Protein AF-0000000084363865 (afdb_homodimer)

Solvent-accessible surface area (backbone atoms only — not comparable to full-atom values): 13271 Å² total; per-residue (Å²): 116,78,73,40,75,46,53,23,79,76,42,65,73,40,85,51,52,71,45,97,51,98,50,68,36,38,24,45,40,76,74,52,61,52,89,47,58,89,90,62,18,38,22,29,34,41,40,34,42,28,41,64,57,64,46,76,47,75,31,85,33,42,32,40,36,38,32,66,40,63,55,44,79,40,36,36,44,27,33,86,85,68,53,71,40,78,59,46,55,44,17,33,38,41,44,50,56,73,25,46,39,35,42,36,31,41,54,59,91,86,17,30,35,34,29,42,38,41,29,51,37,65,75,87,66,123,115,78,76,41,75,46,50,22,81,76,43,65,73,39,86,51,52,71,45,97,50,98,50,67,36,37,25,45,41,76,76,51,61,52,88,47,58,89,91,62,15,38,22,30,34,41,41,33,42,28,40,65,57,62,45,76,45,73,31,87,33,41,34,40,35,37,31,68,40,64,54,44,79,40,36,36,44,28,34,86,84,68,52,72,40,77,58,48,57,44,18,34,38,41,42,50,57,73,25,48,40,36,41,36,33,40,55,60,93,88,16,30,34,34,30,42,38,41,29,50,38,65,75,86,65,122

InterPro domains:
  IPR010424 Acetate kinase EutQ [PF06249] (23-106)
  IPR010424 Acetate kinase EutQ [PTHR36169] (22-124)
  IPR011051 RmlC-like cupin domain superfamily [SSF51182] (18-108)
  IPR014710 RmlC-like jelly roll fold [G3DSA:2.60.120.10] (10-125)

Organism: Wickerhamomyces anomalus (strain ATCC 58044 / CBS 1984 / NCYC 433 / NRRL Y-366-8) (NCBI:txid683960)

Radius of gyration: 17.4 Å; Cα contacts (8 Å, |Δi|>4): 727; chains: 2; bounding box: 41×51×41 Å

Sequence (252 aa):
MPLKHTPATEGFLVKQAPIPSPGNNTFVGDFFTSDAPEGQQMTCGFYQQSVGEPLEYEYEYDEMKVVLAVKADHFYVSDEAGQKIDAKEGDIFYFKKGVTIKFEVVGPEGSYAKNFFTAQRKPDSAMPLKHTPATEGFLVKQAPIPSPGNNTFVGDFFTSDAPEGQQMTCGFYQQSVGEPLEYEYEYDEMKVVLAVKADHFYVSDEAGQKIDAKEGDIFYFKKGVTIKFEVVGPEGSYAKNFFTAQRKPDSA

Secondary structure (DSSP, 8-state):
---EEE-GGGTTTSPPPBP--TTS-EEEEEEEE--PPTTS--EEEEEEEESSSPEEEE-SS-EEEEEEEEESSEEEEEETTS-EEE--TT-EEEE-TT-EEEEEEESSTT-EEEEEEEESS-TT--/---EEE-GGGTTTSPPPBP--TTS-EEEEEEEE--PPTTS--EEEEEEEESSSPEEEE-SS-EEEEEEEEESSEEEEEETTS-EEE--TT-EEEE-TT-EEEEEEESSTT-EEEEEEEESS-TT--

Foldseek 3Di:
DDDDDDDCVRAVVDFADFDDDPWSFKHWDWDDWDPDPAQQIKIKGKIKGFATDKDKDAAQWKKKKFWADWQAPFKWKDWPVGDIDRDDHGDMDIDHHGTMIIIHGHHDHPTMTMMMMMTRHDPPPD/DDDDDDDCVRAVVDFADFDDDPWSFKHWDWDDWDPDPAQQIKIKGKIKGFATDKDKDAAQWKKKKFWADWQAPFKWKDWPVGDIDRDDHGDMDIDHHGTMIIIHGHHDHPTMTMMMMMTRHDPPPD

pLDDT: mean 96.2, std 5.08, range [62.47, 98.94]

Nearest PDB structures (foldseek):
  5cu1-assembly1_A  TM=7.579E-01  e=5.649E-05  Ruegeria pomeroyi DSS-3
  1zz9-assembly1_A-2  TM=7.607E-01  e=3.970E-04  Streptomyces wedmorensis
  6orm-assembly1_A  TM=6.408E-01  e=2.344E-04  Thevetia peruviana
  8x0v-assembly1_B  TM=6.739E-01  e=1.025E-03  Stachybotrys sp.
  5v00-assembly1_A  TM=7.547E-01  e=4.484E-03  Pseudomonas [fluorescens] SBW25

Structure (mmCIF, N/CA/C/O backbone):
data_AF-0000000084363865-model_v1
#
loop_
_entity.id
_entity.type
_entity.pdbx_description
1 polymer '(S)-ureidoglycine aminohydrolase cupin domain-containing protein'
#
loop_
_atom_site.group_PDB
_atom_site.id
_atom_site.type_symbol
_atom_site.label_atom_id
_atom_site.label_alt_id
_atom_site.label_comp_id
_atom_site.label_asym_id
_atom_site.label_entity_id
_atom_site.label_seq_id
_atom_site.pdbx_PDB_ins_code
_atom_site.Cartn_x
_atom_site.Cartn_y
_atom_site.Cartn_z
_atom_site.occupancy
_atom_site.B_iso_or_equiv
_atom_site.auth_seq_id
_atom_site.auth_comp_id
_atom_site.auth_asym_id
_atom_site.auth_atom_id
_atom_site.pdbx_PDB_model_num
ATOM 1 N N . MET A 1 1 ? -8.383 8.328 19 1 63.16 1 MET A N 1
ATOM 2 C CA . MET A 1 1 ? -7.801 6.984 18.969 1 63.16 1 MET A CA 1
ATOM 3 C C . MET A 1 1 ? -6.492 6.977 18.188 1 63.16 1 MET A C 1
ATOM 5 O O . MET A 1 1 ? -6.332 7.742 17.234 1 63.16 1 MET A O 1
ATOM 9 N N . PRO A 1 2 ? -5.516 6.293 18.734 1 81.88 2 PRO A N 1
ATOM 10 C CA . PRO A 1 2 ? -4.137 6.559 18.312 1 81.88 2 PRO A CA 1
ATOM 11 C C . PRO A 1 2 ? -3.846 6.066 16.891 1 81.88 2 PRO A C 1
ATOM 13 O O . PRO A 1 2 ? -4.531 5.172 16.391 1 81.88 2 PRO A O 1
ATOM 16 N N . LEU A 1 3 ? -3.127 6.875 16.156 1 90.19 3 LEU A N 1
ATOM 17 C CA . LEU A 1 3 ? -2.361 6.52 14.961 1 90.19 3 LEU A CA 1
ATOM 18 C C . LEU A 1 3 ? -1.639 5.191 15.164 1 90.19 3 LEU A C 1
ATOM 20 O O . LEU A 1 3 ? -0.917 5.012 16.141 1 90.19 3 LEU A O 1
ATOM 24 N N . LYS A 1 4 ? -2.059 4.129 14.352 1 97.31 4 LYS A N 1
ATOM 25 C CA . LYS A 1 4 ? -1.333 2.863 14.383 1 97.31 4 LYS A CA 1
ATOM 26 C C . LYS A 1 4 ? -0.216 2.84 13.352 1 97.31 4 LYS A C 1
ATOM 28 O O . LYS A 1 4 ? -0.416 3.254 12.203 1 97.31 4 LYS A O 1
ATOM 33 N N . HIS A 1 5 ? 0.939 2.369 13.797 1 98.44 5 HIS A N 1
ATOM 34 C CA . HIS A 1 5 ? 2.148 2.461 12.992 1 98.44 5 HIS A CA 1
ATOM 35 C C . HIS A 1 5 ? 3.041 1.241 13.188 1 98.44 5 HIS A C 1
ATOM 37 O O . HIS A 1 5 ? 3.193 0.755 14.312 1 98.44 5 HIS A O 1
ATOM 43 N N . THR A 1 6 ? 3.547 0.632 12.117 1 98.62 6 THR A N 1
ATOM 44 C CA . THR A 1 6 ? 4.645 -0.329 12.125 1 98.62 6 THR A CA 1
ATOM 45 C C . THR A 1 6 ? 5.84 0.213 11.344 1 98.62 6 THR A C 1
ATOM 47 O O . THR A 1 6 ? 5.746 0.45 10.133 1 98.62 6 THR A O 1
ATOM 50 N N . PRO A 1 7 ? 6.93 0.377 12.031 1 98.69 7 PRO A N 1
ATOM 51 C CA . PRO A 1 7 ? 8.102 0.863 11.297 1 98.69 7 PRO A CA 1
ATOM 52 C C . PRO A 1 7 ? 8.633 -0.152 10.289 1 98.69 7 PRO A C 1
ATOM 54 O O . PRO A 1 7 ? 8.438 -1.358 10.461 1 98.69 7 PRO A O 1
ATOM 57 N N . ALA A 1 8 ? 9.328 0.36 9.273 1 98.75 8 ALA A N 1
ATOM 58 C CA . ALA A 1 8 ? 9.914 -0.492 8.234 1 98.75 8 ALA A CA 1
ATOM 59 C C . ALA A 1 8 ? 10.789 -1.578 8.852 1 98.75 8 ALA A C 1
ATOM 61 O O . ALA A 1 8 ? 10.828 -2.709 8.359 1 98.75 8 ALA A O 1
ATOM 62 N N . THR A 1 9 ? 11.43 -1.313 9.906 1 98.56 9 THR A N 1
ATOM 63 C CA . THR A 1 9 ? 12.383 -2.227 10.523 1 98.56 9 THR A CA 1
ATOM 64 C C . THR A 1 9 ? 11.664 -3.42 11.156 1 98.56 9 THR A C 1
ATOM 66 O O . THR A 1 9 ? 12.289 -4.449 11.43 1 98.56 9 THR A O 1
ATOM 69 N N . GLU A 1 10 ? 10.375 -3.277 11.391 1 98.44 10 GLU A N 1
ATOM 70 C CA . GLU A 1 10 ? 9.602 -4.348 12.016 1 98.44 10 GLU A CA 1
ATOM 71 C C . GLU A 1 10 ? 8.656 -5 11.016 1 98.44 10 GLU A C 1
ATOM 73 O O . GLU A 1 10 ? 8 -5.996 11.328 1 98.44 10 GLU A O 1
ATOM 78 N N . GLY A 1 11 ? 8.508 -4.398 9.883 1 98.38 11 GLY A N 1
ATOM 79 C CA . GLY A 1 11 ? 7.609 -4.902 8.859 1 98.38 11 GLY A CA 1
ATOM 80 C C . GLY A 1 11 ? 8.312 -5.191 7.539 1 98.38 11 GLY A C 1
ATOM 81 O O . GLY A 1 11 ? 8.797 -6.301 7.32 1 98.38 11 GLY A O 1
ATOM 82 N N . PHE A 1 12 ? 8.562 -4.125 6.789 1 98.5 12 PHE A N 1
ATOM 83 C CA . PHE A 1 12 ? 9.062 -4.207 5.422 1 98.5 12 PHE A CA 1
ATOM 84 C C . PHE A 1 12 ? 10.406 -4.922 5.383 1 98.5 12 PHE A C 1
ATOM 86 O O . PHE A 1 12 ? 10.648 -5.754 4.504 1 98.5 12 PHE A O 1
ATOM 93 N N . LEU A 1 13 ? 11.242 -4.629 6.305 1 97.88 13 LEU A N 1
ATOM 94 C CA . LEU A 1 13 ? 12.609 -5.125 6.238 1 97.88 13 LEU A CA 1
ATOM 95 C C . LEU A 1 13 ? 12.734 -6.48 6.926 1 97.88 13 LEU A C 1
ATOM 97 O O . LEU A 1 13 ? 13.828 -7.047 7.004 1 97.88 13 LEU A O 1
ATOM 101 N N . VAL A 1 14 ? 11.656 -6.98 7.391 1 96.62 14 VAL A N 1
ATOM 102 C CA . VAL A 1 14 ? 11.641 -8.289 8.039 1 96.62 14 VAL A CA 1
ATOM 103 C C . VAL A 1 14 ? 11 -9.32 7.102 1 96.62 14 VAL A C 1
ATOM 105 O O . VAL A 1 14 ? 9.969 -9.047 6.484 1 96.62 14 VAL A O 1
ATOM 108 N N . LYS A 1 15 ? 11.734 -10.492 6.949 1 94.69 15 LYS A N 1
ATOM 109 C CA . LYS A 1 15 ? 11.102 -11.586 6.227 1 94.69 15 LYS A CA 1
ATOM 110 C C . LYS A 1 15 ? 9.938 -12.164 7.023 1 94.69 15 LYS A C 1
ATOM 112 O O . LYS A 1 15 ? 10.102 -12.555 8.18 1 94.69 15 LYS A O 1
ATOM 117 N N . GLN A 1 16 ? 8.836 -12.242 6.391 1 97.19 16 GLN A N 1
ATOM 118 C CA . GLN A 1 16 ? 7.641 -12.719 7.082 1 97.19 16 GLN A CA 1
ATOM 119 C C . GLN A 1 16 ? 7.598 -14.242 7.125 1 97.19 16 GLN A C 1
ATOM 121 O O . GLN A 1 16 ? 8.453 -14.906 6.539 1 97.19 16 GLN A O 1
ATOM 126 N N . ALA A 1 17 ? 6.609 -14.75 7.855 1 95.12 17 ALA A N 1
ATOM 127 C CA . ALA A 1 17 ? 6.441 -16.203 7.988 1 95.12 17 ALA A CA 1
ATOM 128 C C . ALA A 1 17 ? 6.043 -16.828 6.656 1 95.12 17 ALA A C 1
ATOM 130 O O . ALA A 1 17 ? 5.301 -16.219 5.875 1 95.12 17 ALA A O 1
ATOM 131 N N . PRO A 1 18 ? 6.527 -18.031 6.391 1 95.56 18 PRO A N 1
ATOM 132 C CA . PRO A 1 18 ? 6.102 -18.719 5.164 1 95.56 18 PRO A CA 1
ATOM 133 C C . PRO A 1 18 ? 4.621 -19.094 5.184 1 95.56 18 PRO A C 1
ATOM 135 O O . PRO A 1 18 ? 4.066 -19.375 6.246 1 95.56 18 PRO A O 1
ATOM 138 N N . ILE A 1 19 ? 4.004 -19.047 4.121 1 91.25 19 ILE A N 1
ATOM 139 C CA . ILE A 1 19 ? 2.67 -19.625 4.02 1 91.25 19 ILE A CA 1
ATOM 140 C C . ILE A 1 19 ? 2.752 -21 3.365 1 91.25 19 ILE A C 1
ATOM 142 O O . ILE A 1 19 ? 3.59 -21.234 2.488 1 91.25 19 ILE A O 1
ATOM 146 N N . PRO A 1 20 ? 1.968 -21.891 3.863 1 88.56 20 PRO A N 1
ATOM 147 C CA . PRO A 1 20 ? 1.962 -23.203 3.211 1 88.56 20 PRO A CA 1
ATOM 148 C C . PRO A 1 20 ? 1.638 -23.125 1.722 1 88.56 20 PRO A C 1
ATOM 150 O O . PRO A 1 20 ? 0.554 -22.656 1.346 1 88.56 20 PRO A O 1
ATOM 153 N N . SER A 1 21 ? 2.582 -23.375 0.908 1 91.38 21 SER A N 1
ATOM 154 C CA . SER A 1 21 ? 2.443 -23.344 -0.545 1 91.38 21 SER A CA 1
ATOM 155 C C . SER A 1 21 ? 3.389 -24.344 -1.206 1 91.38 21 SER A 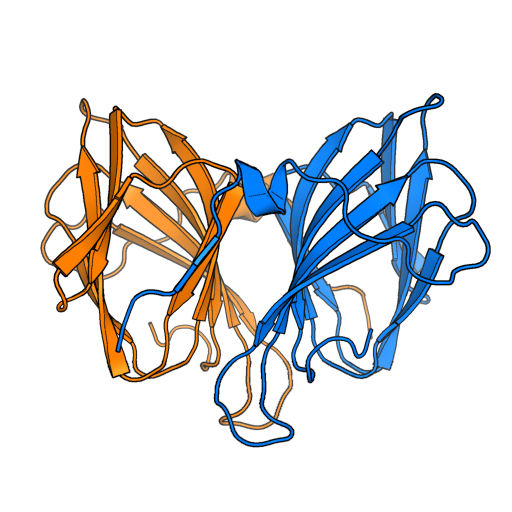C 1
ATOM 157 O O . SER A 1 21 ? 4.379 -24.766 -0.603 1 91.38 21 SER A O 1
ATOM 159 N N . PRO A 1 22 ? 3.074 -24.828 -2.352 1 91.25 22 PRO A N 1
ATOM 160 C CA . PRO A 1 22 ? 3.85 -25.906 -2.992 1 91.25 22 PRO A CA 1
ATOM 161 C C . PRO A 1 22 ? 5.336 -25.562 -3.088 1 91.25 22 PRO A C 1
ATOM 163 O O . PRO A 1 22 ? 6.184 -26.453 -2.918 1 91.25 22 PRO A O 1
ATOM 166 N N . GLY A 1 23 ? 5.816 -24.438 -3.287 1 94.5 23 GLY A N 1
ATOM 167 C CA . GLY A 1 23 ? 7.207 -24.062 -3.504 1 94.5 23 GLY A CA 1
ATOM 168 C C . GLY A 1 23 ? 7.934 -23.703 -2.225 1 94.5 23 GLY A C 1
ATOM 169 O O . GLY A 1 23 ? 9.164 -23.625 -2.205 1 94.5 23 GLY A O 1
ATOM 170 N N . ASN A 1 24 ? 7.219 -23.5 -1.185 1 96.31 24 ASN A N 1
ATOM 171 C CA . ASN A 1 24 ? 7.766 -23.031 0.086 1 96.31 24 ASN A CA 1
ATOM 172 C C . ASN A 1 24 ? 8.625 -21.797 -0.098 1 96.31 24 ASN A C 1
ATOM 174 O O . ASN A 1 24 ? 9.68 -21.656 0.527 1 96.31 24 ASN A O 1
ATOM 178 N N . ASN A 1 25 ? 8.336 -21 -1.012 1 98.25 25 ASN A N 1
ATOM 179 C CA . ASN A 1 25 ? 9.125 -19.812 -1.345 1 98.25 25 ASN A CA 1
ATOM 180 C C . ASN A 1 25 ? 8.273 -18.547 -1.298 1 98.25 25 ASN A C 1
ATOM 182 O O . ASN A 1 25 ? 8.539 -17.578 -2.02 1 98.25 25 ASN A O 1
ATOM 186 N N . THR A 1 26 ? 7.191 -18.562 -0.628 1 97.94 26 THR A N 1
ATOM 187 C CA . THR A 1 26 ? 6.273 -17.438 -0.471 1 97.94 26 THR A CA 1
ATOM 188 C C . THR A 1 26 ? 6.07 -17.109 1.005 1 97.94 26 THR A C 1
ATOM 190 O O . THR A 1 26 ? 5.996 -18 1.843 1 97.94 26 THR A O 1
ATOM 193 N N . PHE A 1 27 ? 5.988 -15.812 1.336 1 98.12 27 PHE A N 1
ATOM 194 C CA . PHE A 1 27 ? 5.891 -15.336 2.711 1 98.12 27 PHE A CA 1
ATOM 195 C C . PHE A 1 27 ? 4.848 -14.234 2.83 1 98.12 27 PHE A C 1
ATOM 197 O O . PHE A 1 27 ? 4.742 -13.375 1.951 1 98.12 27 PHE A O 1
ATOM 204 N N . VAL A 1 28 ? 4.074 -14.312 3.826 1 97.81 28 VAL A N 1
ATOM 205 C CA . VAL A 1 28 ? 3.027 -13.32 4.055 1 97.81 28 VAL A CA 1
ATOM 206 C C . VAL A 1 28 ? 2.986 -12.945 5.535 1 97.81 28 VAL A C 1
ATOM 208 O O . VAL A 1 28 ? 3.234 -13.789 6.402 1 97.81 28 VAL A O 1
ATOM 211 N N . GLY A 1 29 ? 2.715 -11.719 5.883 1 97.5 29 GLY A N 1
ATOM 212 C CA . GLY A 1 29 ? 2.482 -11.242 7.234 1 97.5 29 GLY A CA 1
ATOM 213 C C . GLY A 1 29 ? 1.405 -10.172 7.312 1 97.5 29 GLY A C 1
ATOM 214 O O . GLY A 1 29 ? 1.475 -9.164 6.613 1 97.5 29 GLY A O 1
ATOM 215 N N . ASP A 1 30 ? 0.388 -10.414 8.156 1 98.31 30 ASP A N 1
ATOM 216 C CA . ASP A 1 30 ? -0.639 -9.43 8.469 1 98.31 30 ASP A CA 1
ATOM 217 C C . ASP A 1 30 ? -0.185 -8.5 9.594 1 98.31 30 ASP A C 1
ATOM 219 O O . ASP A 1 30 ? 0.386 -8.961 10.586 1 98.31 30 ASP A O 1
ATOM 223 N N . PHE A 1 31 ? -0.503 -7.242 9.445 1 98.5 31 PHE A N 1
ATOM 224 C CA . PHE A 1 31 ? -0.01 -6.316 10.461 1 98.5 31 PHE A CA 1
ATOM 225 C C . PHE A 1 31 ? -1.164 -5.566 11.117 1 98.5 31 PHE A C 1
ATOM 227 O O . PHE A 1 31 ? -1.219 -5.457 12.344 1 98.5 31 PHE A O 1
ATOM 234 N N . PHE A 1 32 ? -2.078 -4.957 10.359 1 98.44 32 PHE A N 1
ATOM 235 C CA . PHE A 1 32 ? -3.248 -4.289 10.922 1 98.44 32 PHE A CA 1
ATOM 236 C C . PHE A 1 32 ? -4.531 -4.867 10.336 1 98.44 32 PHE A C 1
ATOM 238 O O . PHE A 1 32 ? -4.566 -5.258 9.164 1 98.44 32 PHE A O 1
ATOM 245 N N . THR A 1 33 ? -5.547 -4.953 11.086 1 98.19 33 THR A N 1
ATOM 246 C CA . THR A 1 33 ? -6.922 -5.242 10.695 1 98.19 33 THR A CA 1
ATOM 247 C C . THR A 1 33 ? -7.875 -4.188 11.25 1 98.19 33 THR A C 1
ATOM 249 O O . THR A 1 33 ? -7.789 -3.824 12.43 1 98.19 33 THR A O 1
ATOM 252 N N . SER A 1 34 ? -8.695 -3.656 10.406 1 97.25 34 SER A N 1
ATOM 253 C CA . SER A 1 34 ? -9.594 -2.58 10.82 1 97.25 34 SER A CA 1
ATOM 254 C C . SER A 1 34 ? -10.617 -3.074 11.836 1 97.25 34 SER A C 1
ATOM 256 O O . SER A 1 34 ? -10.883 -4.273 11.922 1 97.25 34 SER A O 1
ATOM 258 N N . ASP A 1 35 ? -11.195 -2.152 12.578 1 92.94 35 ASP A N 1
ATOM 259 C CA . ASP A 1 35 ? -12.195 -2.463 13.594 1 92.94 35 ASP A CA 1
ATOM 260 C C . ASP A 1 35 ? -13.594 -2.537 12.992 1 92.94 35 ASP A C 1
ATOM 262 O O . ASP A 1 35 ? -14.594 -2.539 13.711 1 92.94 35 ASP A O 1
ATOM 266 N N . ALA A 1 36 ? -13.695 -2.621 11.719 1 91.5 36 ALA A N 1
ATOM 267 C CA . ALA A 1 36 ? -14.992 -2.719 11.055 1 91.5 36 ALA A CA 1
ATOM 268 C C . ALA A 1 36 ? -15.719 -4 11.445 1 91.5 36 ALA A C 1
ATOM 270 O O . ALA A 1 36 ? -15.102 -4.934 11.977 1 91.5 36 ALA A O 1
ATOM 271 N N . PRO A 1 37 ? -17.016 -3.967 11.336 1 90.81 37 PRO A N 1
ATOM 272 C CA . PRO A 1 37 ? -17.75 -5.195 11.633 1 90.81 37 PRO A CA 1
ATOM 273 C C . PRO A 1 37 ? -17.25 -6.395 10.828 1 90.81 37 PRO A C 1
ATOM 275 O O . PRO A 1 37 ? -16.672 -6.219 9.758 1 90.81 37 PRO A O 1
ATOM 278 N N . GLU A 1 38 ? -17.562 -7.504 11.414 1 88.25 38 GLU A N 1
ATOM 279 C CA . GLU A 1 38 ? -17.156 -8.742 10.75 1 88.25 38 GLU A CA 1
ATOM 280 C C . GLU A 1 38 ? -17.656 -8.781 9.312 1 88.25 38 GLU A C 1
ATOM 282 O O . GLU A 1 38 ? -18.812 -8.422 9.031 1 88.25 38 GLU A O 1
ATOM 287 N N . GLY A 1 39 ? -16.859 -9.109 8.477 1 87.62 39 GLY A N 1
ATOM 288 C CA . GLY A 1 39 ? -17.219 -9.188 7.066 1 87.62 39 GLY A CA 1
ATOM 289 C C . GLY A 1 39 ? -16.875 -7.926 6.297 1 87.62 39 GLY A C 1
ATOM 290 O O . GLY A 1 39 ? -16.938 -7.906 5.066 1 87.62 39 GLY A O 1
ATOM 291 N N . GLN A 1 40 ? -16.516 -6.914 7.023 1 90.25 40 GLN A N 1
ATOM 292 C CA . GLN A 1 40 ? -16.203 -5.645 6.375 1 90.25 40 GLN A CA 1
ATOM 293 C C . GLN A 1 40 ? -14.797 -5.18 6.707 1 90.25 40 GLN A C 1
ATOM 295 O O . GLN A 1 40 ? -14.414 -4.047 6.398 1 90.25 40 GLN A O 1
ATOM 300 N N . GLN A 1 41 ? -14.125 -6.066 7.352 1 95.88 41 GLN A N 1
ATOM 301 C CA . GLN A 1 41 ? -12.797 -5.684 7.809 1 95.88 41 GLN A CA 1
ATOM 302 C C . GLN A 1 41 ? -11.812 -5.617 6.648 1 95.88 41 GLN A C 1
ATOM 304 O O . GLN A 1 41 ? -11.945 -6.348 5.664 1 95.88 41 GLN A O 1
ATOM 309 N N . MET A 1 42 ? -10.883 -4.746 6.766 1 97.38 42 MET A N 1
ATOM 310 C CA . MET A 1 42 ? -9.703 -4.734 5.91 1 97.38 42 MET A CA 1
ATOM 311 C C . MET A 1 42 ? -8.453 -5.125 6.699 1 97.38 42 MET A C 1
ATOM 313 O O . MET A 1 42 ? -8.297 -4.719 7.852 1 97.38 42 MET A O 1
ATOM 317 N N . THR A 1 43 ? -7.637 -5.898 6.113 1 98.44 43 THR A N 1
ATOM 318 C CA . THR A 1 43 ? -6.359 -6.301 6.688 1 98.44 43 THR A CA 1
ATOM 319 C C . THR A 1 43 ? -5.211 -5.961 5.746 1 98.44 43 THR A C 1
ATOM 321 O O . THR A 1 43 ? -5.305 -6.18 4.535 1 98.44 43 THR A O 1
ATOM 324 N N . CYS A 1 44 ? -4.148 -5.355 6.309 1 98.81 44 CYS A N 1
ATOM 325 C CA . CYS A 1 44 ? -2.996 -5.066 5.461 1 98.81 44 CYS A CA 1
ATOM 326 C C . CYS A 1 44 ? -1.76 -5.812 5.949 1 98.81 44 CYS A C 1
ATOM 328 O O . CYS A 1 44 ? -1.729 -6.301 7.078 1 98.81 44 CYS A O 1
ATOM 330 N N . GLY A 1 45 ? -0.812 -5.906 5.02 1 98.69 45 GLY A N 1
ATOM 331 C CA . GLY A 1 45 ? 0.455 -6.543 5.34 1 98.69 45 GLY A CA 1
ATOM 332 C C . GLY A 1 45 ? 1.389 -6.652 4.152 1 98.69 45 GLY A C 1
ATOM 333 O O . GLY A 1 45 ? 1.311 -5.848 3.219 1 98.69 45 GLY A O 1
ATOM 334 N N . PHE A 1 46 ? 2.322 -7.535 4.312 1 98.88 46 PHE A N 1
ATOM 335 C CA . PHE A 1 46 ? 3.34 -7.715 3.283 1 98.88 46 PHE A CA 1
ATOM 336 C C . PHE A 1 46 ? 3.27 -9.117 2.689 1 98.88 46 PHE A C 1
ATOM 338 O O . PHE A 1 46 ? 2.951 -10.078 3.391 1 98.88 46 PHE A O 1
ATOM 345 N N . TYR A 1 47 ? 3.506 -9.18 1.462 1 98.56 47 TYR A N 1
ATOM 346 C CA . TYR A 1 47 ? 3.66 -10.398 0.68 1 98.56 47 TYR A CA 1
ATOM 347 C C . TYR A 1 47 ? 5 -10.422 -0.048 1 98.56 47 TYR A C 1
ATOM 349 O O . TYR A 1 47 ? 5.359 -9.445 -0.717 1 98.56 47 TYR A O 1
ATOM 357 N N . GLN A 1 48 ? 5.691 -11.547 0.094 1 98.75 48 GLN A N 1
ATOM 358 C CA . GLN A 1 48 ? 6.957 -11.711 -0.613 1 98.75 48 GLN A CA 1
ATOM 359 C C . GLN A 1 48 ? 6.984 -13.023 -1.39 1 98.75 48 GLN A C 1
ATOM 361 O O . GLN A 1 48 ? 6.695 -14.086 -0.833 1 98.75 48 GLN A O 1
ATOM 366 N N . GLN A 1 49 ? 7.27 -12.93 -2.641 1 98.69 49 GLN A N 1
ATOM 367 C CA . GLN A 1 49 ? 7.512 -14.07 -3.516 1 98.69 49 GLN A CA 1
ATOM 368 C C . GLN A 1 49 ? 9 -14.234 -3.809 1 98.69 49 GLN A C 1
ATOM 370 O O . GLN A 1 49 ? 9.656 -13.297 -4.262 1 98.69 49 GLN A O 1
ATOM 375 N N . SER A 1 50 ? 9.57 -15.352 -3.574 1 98.62 50 SER A N 1
ATOM 376 C CA . SER A 1 50 ? 10.953 -15.648 -3.934 1 98.62 50 SER A CA 1
ATOM 377 C C . SER A 1 50 ? 11.023 -16.547 -5.16 1 98.62 50 SER A C 1
ATOM 379 O O . SER A 1 50 ? 10.016 -17.125 -5.57 1 98.62 50 SER A O 1
ATOM 381 N N . VAL A 1 51 ? 12.281 -16.578 -5.676 1 98.5 51 VAL A N 1
ATOM 382 C CA . VAL A 1 51 ? 12.492 -17.469 -6.816 1 98.5 51 VAL A CA 1
ATOM 383 C C . VAL A 1 51 ? 12.141 -18.906 -6.43 1 98.5 51 VAL A C 1
ATOM 385 O O . VAL A 1 51 ? 12.359 -19.312 -5.289 1 98.5 51 VAL A O 1
ATOM 388 N N . GLY A 1 52 ? 11.625 -19.641 -7.398 1 98 52 GLY A N 1
ATOM 389 C CA . GLY A 1 52 ? 11.117 -20.984 -7.172 1 98 52 GLY A CA 1
ATOM 390 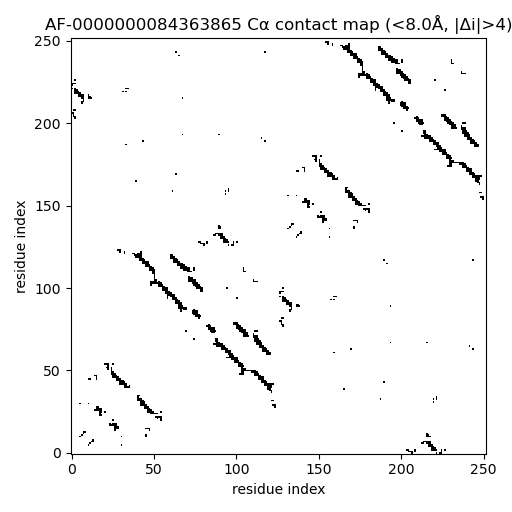C C . GLY A 1 52 ? 9.836 -21.281 -7.93 1 98 52 GLY A C 1
ATOM 391 O O . GLY A 1 52 ? 9.617 -20.734 -9.016 1 98 52 GLY A O 1
ATOM 392 N N . GLU A 1 53 ? 8.969 -22.203 -7.332 1 98.12 53 GLU A N 1
ATOM 393 C CA . GLU A 1 53 ? 7.699 -22.531 -7.969 1 98.12 53 GLU A CA 1
ATOM 394 C C . GLU A 1 53 ? 6.746 -21.328 -7.945 1 98.12 53 GLU A C 1
ATOM 396 O O . GLU A 1 53 ? 6.605 -20.672 -6.918 1 98.12 53 GLU A O 1
ATOM 401 N N . PRO A 1 54 ? 6.148 -21.031 -9.086 1 98.19 54 PRO A N 1
ATOM 402 C CA . PRO A 1 54 ? 5.129 -19.984 -9.047 1 98.19 54 PRO A CA 1
ATOM 403 C C . PRO A 1 54 ? 4.008 -20.297 -8.055 1 98.19 54 PRO A C 1
ATOM 405 O O . PRO A 1 54 ? 3.713 -21.453 -7.793 1 98.19 54 PRO A O 1
ATOM 408 N N . LEU A 1 55 ? 3.412 -19.266 -7.547 1 98.06 55 LEU A N 1
ATOM 409 C CA . LEU A 1 55 ? 2.234 -19.406 -6.699 1 98.06 55 LEU A CA 1
ATOM 410 C C . LEU A 1 55 ? 0.963 -19.078 -7.473 1 98.06 55 LEU A C 1
ATOM 412 O O . LEU A 1 55 ? 0.865 -18.016 -8.086 1 98.06 55 LEU A O 1
ATOM 416 N N . GLU A 1 56 ? 0.098 -19.922 -7.496 1 96.19 56 GLU A N 1
ATOM 417 C CA . GLU A 1 56 ? -1.256 -19.656 -7.973 1 96.19 56 GLU A CA 1
ATOM 418 C C . GLU A 1 56 ? -2.229 -19.5 -6.805 1 96.19 56 GLU A C 1
ATOM 420 O O . GLU A 1 56 ? -2.316 -20.375 -5.945 1 96.19 56 GLU A O 1
ATOM 425 N N . TYR A 1 57 ? -2.963 -18.438 -6.832 1 95.94 57 TYR A N 1
ATOM 426 C CA . TYR A 1 57 ? -3.797 -18.094 -5.684 1 95.94 57 TYR A CA 1
ATOM 427 C C . TYR A 1 57 ? -5.168 -17.609 -6.129 1 95.94 57 TYR A C 1
ATOM 429 O O . TYR A 1 57 ? -5.273 -16.703 -6.953 1 95.94 57 TYR A O 1
ATOM 437 N N . GLU A 1 58 ? -6.188 -18.172 -5.574 1 95.12 58 GLU A N 1
ATOM 438 C CA . GLU A 1 58 ? -7.555 -17.719 -5.812 1 95.12 58 GLU A CA 1
ATOM 439 C C . GLU A 1 58 ? -7.996 -16.719 -4.746 1 95.12 58 GLU A C 1
ATOM 441 O O . GLU A 1 58 ? -8 -17.047 -3.555 1 95.12 58 GLU A O 1
ATOM 446 N N . TYR A 1 59 ? -8.445 -15.625 -5.188 1 96.5 59 TYR A N 1
ATOM 447 C CA . TYR A 1 59 ? -8.867 -14.578 -4.266 1 96.5 59 TYR A CA 1
ATOM 448 C C . TYR A 1 59 ? -10.344 -14.719 -3.93 1 96.5 59 TYR A C 1
ATOM 450 O O . TYR A 1 59 ? -11.203 -14.641 -4.816 1 96.5 59 TYR A O 1
ATOM 458 N N . GLU A 1 60 ? -10.664 -14.773 -2.67 1 95.5 60 GLU A N 1
ATOM 459 C CA . GLU A 1 60 ? -12.047 -14.812 -2.209 1 95.5 60 GLU A CA 1
ATOM 460 C C . GLU A 1 60 ? -12.477 -13.469 -1.635 1 95.5 60 GLU A C 1
ATOM 462 O O . GLU A 1 60 ? -13.516 -13.367 -0.978 1 95.5 60 GLU A O 1
ATOM 467 N N . TYR A 1 61 ? -11.75 -12.531 -1.741 1 96.44 61 TYR A N 1
ATOM 468 C CA . TYR A 1 61 ? -11.938 -11.156 -1.307 1 96.44 61 TYR A CA 1
ATOM 469 C C . TYR A 1 61 ? -11.273 -10.18 -2.273 1 96.44 61 TYR A C 1
ATOM 471 O O . TYR A 1 61 ? -10.438 -10.586 -3.09 1 96.44 61 TYR A O 1
ATOM 479 N N . ASP A 1 62 ? -11.672 -8.906 -2.189 1 96.81 62 ASP A N 1
ATOM 480 C CA . ASP A 1 62 ? -10.969 -7.859 -2.93 1 96.81 62 ASP A CA 1
ATOM 481 C C . ASP A 1 62 ? -9.625 -7.535 -2.281 1 96.81 62 ASP A C 1
ATOM 483 O O . ASP A 1 62 ? -9.523 -7.465 -1.054 1 96.81 62 ASP A O 1
ATOM 487 N N . GLU A 1 63 ? -8.586 -7.281 -3.117 1 98.31 63 GLU A N 1
ATOM 488 C CA . GLU A 1 63 ? -7.285 -6.883 -2.598 1 98.31 63 GLU A CA 1
ATOM 489 C C . GLU A 1 63 ? -6.629 -5.832 -3.488 1 98.31 63 GLU A C 1
ATOM 491 O O . GLU A 1 63 ? -6.68 -5.934 -4.715 1 98.31 63 GLU A O 1
ATOM 496 N N . MET A 1 64 ? -6.066 -4.828 -2.879 1 98.88 64 MET A N 1
ATOM 497 C CA . MET A 1 64 ? -5.25 -3.822 -3.555 1 98.88 64 MET A CA 1
ATOM 498 C C . MET A 1 64 ? -3.793 -3.918 -3.111 1 98.88 64 MET A C 1
ATOM 500 O O . MET A 1 64 ? -3.512 -4.172 -1.939 1 98.88 64 MET A O 1
ATOM 504 N N . LYS A 1 65 ? -2.955 -3.766 -4.078 1 98.88 65 LYS A N 1
ATOM 505 C CA . LYS A 1 65 ? -1.544 -4.074 -3.863 1 98.88 65 LYS A CA 1
ATOM 506 C C . LYS A 1 65 ? -0.645 -3.043 -4.539 1 98.88 65 LYS A C 1
ATOM 508 O O . LYS A 1 65 ? -0.949 -2.572 -5.637 1 98.88 65 LYS A O 1
ATOM 513 N N . VAL A 1 66 ? 0.456 -2.73 -3.877 1 98.94 66 VAL A N 1
ATOM 514 C CA . VAL A 1 66 ? 1.529 -1.974 -4.512 1 98.94 66 VAL A CA 1
ATOM 515 C C . VAL A 1 66 ? 2.842 -2.744 -4.402 1 98.94 66 VAL A C 1
ATOM 517 O O . VAL A 1 66 ? 3.129 -3.35 -3.365 1 98.94 66 VAL A O 1
ATOM 520 N N . VAL A 1 67 ? 3.604 -2.746 -5.527 1 98.94 67 VAL A N 1
ATOM 521 C CA . VAL A 1 67 ? 4.906 -3.406 -5.555 1 98.94 67 VAL A CA 1
ATOM 522 C C . VAL A 1 67 ? 5.957 -2.5 -4.914 1 98.94 67 VAL A C 1
ATOM 524 O O . VAL A 1 67 ? 6.199 -1.389 -5.391 1 98.94 67 VAL A O 1
ATOM 527 N N . LEU A 1 68 ? 6.586 -3.029 -3.865 1 98.94 68 LEU A N 1
ATOM 528 C CA . LEU A 1 68 ? 7.531 -2.213 -3.109 1 98.94 68 LEU A CA 1
ATOM 529 C C . LEU A 1 68 ? 8.961 -2.455 -3.584 1 98.94 68 LEU A C 1
ATOM 531 O O . LEU A 1 68 ? 9.766 -1.524 -3.637 1 98.94 68 LEU A O 1
ATOM 535 N N . ALA A 1 69 ? 9.266 -3.693 -3.82 1 98.81 69 ALA A N 1
ATOM 536 C CA . ALA A 1 69 ? 10.617 -4.066 -4.227 1 98.81 69 ALA A CA 1
ATOM 537 C C . ALA A 1 69 ? 10.586 -5.219 -5.227 1 98.81 69 ALA A C 1
ATOM 539 O O . ALA A 1 69 ? 9.82 -6.168 -5.07 1 98.81 69 ALA A O 1
ATOM 540 N N . VAL A 1 70 ? 11.398 -5.113 -6.262 1 98.88 70 VAL A N 1
ATOM 541 C CA . VAL A 1 70 ? 11.68 -6.191 -7.199 1 98.88 70 VAL A CA 1
ATOM 542 C C . VAL A 1 70 ? 13.188 -6.375 -7.34 1 98.88 70 VAL A C 1
ATOM 544 O O . VAL A 1 70 ? 13.844 -5.648 -8.094 1 98.88 70 VAL A O 1
ATOM 547 N N . LYS A 1 71 ? 13.703 -7.281 -6.539 1 98.75 71 LYS A N 1
ATOM 548 C CA . LYS A 1 71 ? 15.094 -7.703 -6.633 1 98.75 71 LYS A CA 1
ATOM 549 C C . LYS A 1 71 ? 15.219 -9.023 -7.391 1 98.75 71 LYS A C 1
ATOM 551 O O . LYS A 1 71 ? 15.562 -10.055 -6.805 1 98.75 71 LYS A O 1
ATOM 556 N N . ALA A 1 72 ? 14.992 -8.977 -8.633 1 98.88 72 ALA A N 1
ATOM 557 C CA . ALA A 1 72 ? 14.875 -10.117 -9.539 1 98.88 72 ALA A CA 1
ATOM 558 C C . ALA A 1 72 ? 14.977 -9.672 -11 1 98.88 72 ALA A C 1
ATOM 560 O O . ALA A 1 72 ? 14.945 -8.477 -11.289 1 98.88 72 ALA A O 1
ATOM 561 N N . ASP A 1 73 ? 15.18 -10.594 -11.898 1 98.88 73 ASP A N 1
ATOM 562 C CA . ASP A 1 73 ? 15.117 -10.266 -13.32 1 98.88 73 ASP A CA 1
ATOM 563 C C . ASP A 1 73 ? 13.688 -9.938 -13.742 1 98.88 73 ASP A C 1
ATOM 565 O O . ASP A 1 73 ? 13.461 -9.016 -14.523 1 98.88 73 ASP A O 1
ATOM 569 N N . HIS A 1 74 ? 12.781 -10.75 -13.227 1 98.94 74 HIS A N 1
ATOM 570 C CA . HIS A 1 74 ? 11.375 -10.531 -13.531 1 98.94 74 HIS A CA 1
ATOM 571 C C . HIS A 1 74 ? 10.492 -10.875 -12.336 1 98.94 74 HIS A C 1
ATOM 573 O O . HIS A 1 74 ? 10.781 -11.812 -11.586 1 98.94 74 HIS A O 1
ATOM 579 N N . PHE A 1 75 ? 9.438 -10.148 -12.203 1 98.94 75 PHE A N 1
ATOM 580 C CA . PHE A 1 75 ? 8.305 -10.477 -11.352 1 98.94 75 PHE A CA 1
ATOM 581 C C . PHE A 1 75 ? 7.012 -10.508 -12.164 1 98.94 75 PHE A C 1
ATOM 583 O O . PHE A 1 75 ? 6.449 -9.453 -12.477 1 98.94 75 PHE A O 1
ATOM 590 N N . TYR A 1 76 ? 6.57 -11.648 -12.414 1 98.88 76 TYR A N 1
ATOM 591 C CA . TYR A 1 76 ? 5.383 -11.797 -13.25 1 98.88 76 TYR A CA 1
ATOM 592 C C . TYR A 1 76 ? 4.133 -11.961 -12.391 1 98.88 76 TYR A C 1
ATOM 594 O O . TYR A 1 76 ? 4.117 -12.766 -11.453 1 98.88 76 TYR A O 1
ATOM 602 N N . VAL A 1 77 ? 3.145 -11.203 -12.734 1 98.81 77 VAL A N 1
ATOM 603 C CA . VAL A 1 77 ? 1.791 -11.328 -12.203 1 98.81 77 VAL A CA 1
ATOM 604 C C . VAL A 1 77 ? 0.811 -11.586 -13.344 1 98.81 77 VAL A C 1
ATOM 606 O O . VAL A 1 77 ? 0.687 -10.766 -14.258 1 98.81 77 VAL A O 1
ATOM 609 N N . SER A 1 78 ? 0.157 -12.703 -13.273 1 98.12 78 SER A N 1
ATOM 610 C CA . SER A 1 78 ? -0.693 -13.062 -14.406 1 98.12 78 SER A CA 1
ATOM 611 C C . SER A 1 78 ? -2.043 -13.594 -13.938 1 98.12 78 SER A C 1
ATOM 613 O O . SER A 1 78 ? -2.195 -13.977 -12.773 1 98.12 78 SER A O 1
ATOM 615 N N . ASP A 1 79 ? -3.01 -13.516 -14.828 1 96.81 79 ASP A N 1
ATOM 616 C CA . ASP A 1 79 ? -4.324 -14.062 -14.523 1 96.81 79 ASP A CA 1
ATOM 617 C C . ASP A 1 79 ? -4.695 -15.18 -15.5 1 96.81 79 ASP A C 1
ATOM 619 O O . ASP A 1 79 ? -3.908 -15.531 -16.375 1 96.81 79 ASP A O 1
ATOM 623 N N . GLU A 1 80 ? -5.875 -15.719 -15.312 1 93.31 80 GLU A N 1
ATOM 624 C CA . GLU A 1 80 ? -6.297 -16.875 -16.094 1 93.31 80 GLU A CA 1
ATOM 625 C C . GLU A 1 80 ? -6.781 -16.469 -17.469 1 93.31 80 GLU A C 1
ATOM 627 O O . GLU A 1 80 ? -6.996 -17.328 -18.344 1 93.31 80 GLU A O 1
ATOM 632 N N . ALA A 1 81 ? -6.941 -15.25 -17.625 1 91.38 81 ALA A N 1
ATOM 633 C CA . ALA A 1 81 ? -7.441 -14.781 -18.906 1 91.38 81 ALA A CA 1
ATOM 634 C C . ALA A 1 81 ? -6.293 -14.469 -19.875 1 91.38 81 ALA A C 1
ATOM 636 O O . ALA A 1 81 ? -6.516 -14.031 -21 1 91.38 81 ALA A O 1
ATOM 637 N N . GLY A 1 82 ? -5.082 -14.625 -19.422 1 92.12 82 GLY A N 1
ATOM 638 C CA . GLY A 1 82 ? -3.945 -14.5 -20.312 1 92.12 82 GLY A CA 1
ATOM 639 C C . GLY A 1 82 ? -3.16 -13.219 -20.109 1 92.12 82 GLY A C 1
ATOM 640 O O . GLY A 1 82 ? -2.145 -12.992 -20.781 1 92.12 82 GLY A O 1
ATOM 641 N N . GLN A 1 83 ? -3.617 -12.359 -19.281 1 95.56 83 GLN A N 1
ATOM 642 C CA . GLN A 1 83 ? -2.822 -11.172 -18.984 1 95.56 83 GLN A CA 1
ATOM 643 C C . GLN A 1 83 ? -1.594 -11.531 -18.141 1 95.56 83 GLN A C 1
ATOM 645 O O . GLN A 1 83 ? -1.69 -12.289 -17.188 1 95.56 83 GLN A O 1
ATOM 650 N N . LYS A 1 84 ? -0.44 -11.039 -18.578 1 97.62 84 LYS A N 1
ATOM 651 C CA . LYS A 1 84 ? 0.816 -11.219 -17.859 1 97.62 84 LYS A CA 1
ATOM 652 C C . LYS A 1 84 ? 1.578 -9.906 -17.75 1 97.62 84 LYS A C 1
ATOM 654 O O . LYS A 1 84 ? 2.012 -9.336 -18.75 1 97.62 84 LYS A O 1
ATOM 659 N N . ILE A 1 85 ? 1.751 -9.492 -16.547 1 98.56 85 ILE A N 1
ATOM 660 C CA . ILE A 1 85 ? 2.439 -8.242 -16.25 1 98.56 85 ILE A CA 1
ATOM 661 C C . ILE A 1 85 ? 3.838 -8.531 -15.719 1 98.56 85 ILE A C 1
ATOM 663 O O . ILE A 1 85 ? 4.008 -9.375 -14.836 1 98.56 85 ILE A O 1
ATOM 667 N N . ASP A 1 86 ? 4.805 -7.926 -16.297 1 98.88 86 ASP A N 1
ATOM 668 C CA . ASP A 1 86 ? 6.125 -7.863 -15.68 1 98.88 86 ASP A CA 1
ATOM 669 C C . ASP A 1 86 ? 6.234 -6.672 -14.727 1 98.88 86 ASP A C 1
ATOM 671 O O . ASP A 1 86 ? 6.66 -5.586 -15.133 1 98.88 86 ASP A O 1
ATOM 675 N N . ALA A 1 87 ? 5.836 -6.902 -13.5 1 98.88 87 ALA A N 1
ATOM 676 C CA . ALA A 1 87 ? 5.59 -5.844 -12.523 1 98.88 87 ALA A CA 1
ATOM 677 C C . ALA A 1 87 ? 6.895 -5.191 -12.078 1 98.88 87 ALA A C 1
ATOM 679 O O . ALA A 1 87 ? 7.922 -5.867 -11.953 1 98.88 87 ALA A O 1
ATOM 680 N N . LYS A 1 88 ? 6.82 -3.881 -11.852 1 98.88 88 LYS A N 1
ATOM 681 C CA . LYS A 1 88 ? 7.938 -3.078 -11.352 1 98.88 88 LYS A CA 1
ATOM 682 C C . LYS A 1 88 ? 7.562 -2.355 -10.062 1 98.88 88 LYS A C 1
ATOM 684 O O . LYS A 1 88 ? 6.383 -2.229 -9.734 1 98.88 88 LYS A O 1
ATOM 689 N N . GLU A 1 89 ? 8.609 -1.942 -9.344 1 98.81 89 GLU A N 1
ATOM 690 C CA . GLU A 1 89 ? 8.367 -1.131 -8.156 1 98.81 89 GLU A CA 1
ATOM 691 C C . GLU A 1 89 ? 7.438 0.039 -8.461 1 98.81 89 GLU A C 1
ATOM 693 O O . GLU A 1 89 ? 7.598 0.712 -9.484 1 98.81 89 GLU A O 1
ATOM 698 N N . GLY A 1 90 ? 6.461 0.219 -7.676 1 98.88 90 GLY A N 1
ATOM 699 C CA . GLY A 1 90 ? 5.512 1.305 -7.852 1 98.88 90 GLY A CA 1
ATOM 700 C C . GLY A 1 90 ? 4.273 0.892 -8.625 1 98.88 90 GLY A C 1
ATOM 701 O O . GLY A 1 90 ? 3.27 1.609 -8.633 1 98.88 90 GLY A O 1
ATOM 702 N N . ASP A 1 91 ? 4.293 -0.254 -9.305 1 98.94 91 ASP A N 1
ATOM 703 C CA . ASP A 1 91 ? 3.072 -0.763 -9.922 1 98.94 91 ASP A CA 1
ATOM 704 C C . ASP A 1 91 ? 1.994 -1.031 -8.875 1 98.94 91 ASP A C 1
ATOM 706 O O . ASP A 1 91 ? 2.295 -1.482 -7.77 1 98.94 91 ASP A O 1
ATOM 710 N N . ILE A 1 92 ? 0.733 -0.818 -9.234 1 98.94 92 ILE A N 1
ATOM 711 C CA . ILE A 1 92 ? -0.341 -1.169 -8.312 1 98.94 92 ILE A CA 1
ATOM 712 C C . ILE A 1 92 ? -1.322 -2.115 -9 1 98.94 92 ILE A C 1
ATOM 714 O O . ILE A 1 92 ? -1.433 -2.123 -10.227 1 98.94 92 ILE A O 1
ATOM 718 N N . PHE A 1 93 ? -1.929 -2.936 -8.211 1 98.88 93 PHE A N 1
ATOM 719 C CA . PHE A 1 93 ? -2.869 -3.943 -8.68 1 98.88 93 PHE A CA 1
ATOM 720 C C . PHE A 1 93 ? -4.168 -3.891 -7.887 1 98.88 93 PHE A C 1
ATOM 722 O O . PHE A 1 93 ? -4.168 -3.52 -6.711 1 98.88 93 PHE A O 1
ATOM 729 N N . TYR A 1 94 ? -5.211 -4.215 -8.531 1 98.62 94 TYR A N 1
ATOM 730 C CA . TYR A 1 94 ? -6.48 -4.59 -7.918 1 98.62 94 TYR A CA 1
ATOM 731 C C . TYR A 1 94 ? -6.898 -5.992 -8.344 1 98.62 94 TYR A C 1
ATOM 733 O O . TYR A 1 94 ? -7.082 -6.258 -9.531 1 98.62 94 TYR A O 1
ATOM 741 N N . PHE A 1 95 ? -6.914 -6.906 -7.387 1 98.06 95 PHE A N 1
ATOM 742 C CA . PHE A 1 95 ? -7.414 -8.266 -7.566 1 98.06 95 PHE A CA 1
ATOM 743 C C . PHE A 1 95 ? -8.844 -8.383 -7.047 1 98.06 95 PHE A C 1
ATOM 745 O O . PHE A 1 95 ? -9.07 -8.359 -5.836 1 98.06 95 PHE A O 1
ATOM 752 N N . LYS A 1 96 ? -9.727 -8.648 -7.941 1 96.12 96 LYS A N 1
ATOM 753 C CA . LYS A 1 96 ? -11.133 -8.758 -7.57 1 96.12 96 LYS A CA 1
ATOM 754 C C . LYS A 1 96 ? -11.438 -10.133 -6.969 1 96.12 96 LYS A C 1
ATOM 756 O O . LYS A 1 96 ? -10.859 -11.141 -7.379 1 96.12 96 LYS A O 1
ATOM 761 N N . LYS A 1 97 ? -12.391 -10.039 -6.02 1 95 97 LYS A N 1
ATOM 762 C CA . LYS A 1 97 ? -12.914 -11.305 -5.512 1 95 97 LYS A CA 1
ATOM 763 C C . LYS A 1 97 ? -13.312 -12.234 -6.652 1 95 97 LYS A C 1
ATOM 765 O O . LYS A 1 97 ? -14 -11.812 -7.59 1 95 97 LYS A O 1
ATOM 770 N N . GLY A 1 98 ? -12.773 -13.477 -6.609 1 94.5 98 GLY A N 1
ATOM 771 C CA . GLY A 1 98 ? -13.148 -14.477 -7.598 1 94.5 98 GLY A CA 1
ATOM 772 C C . GLY A 1 98 ? -12.086 -14.703 -8.656 1 94.5 98 GLY A C 1
ATOM 773 O O . GLY A 1 98 ? -12.188 -15.633 -9.453 1 94.5 98 GLY A O 1
ATOM 774 N N . VAL A 1 99 ? -11.055 -13.906 -8.656 1 95.75 99 VAL A N 1
ATOM 775 C CA . VAL A 1 99 ? -10.023 -14.047 -9.68 1 95.75 99 VAL A CA 1
ATOM 776 C C . VAL A 1 99 ? -8.891 -14.93 -9.164 1 95.75 99 VAL A C 1
ATOM 778 O O . VAL A 1 99 ? -8.641 -14.977 -7.953 1 95.75 99 VAL A O 1
ATOM 781 N N . THR A 1 100 ? -8.266 -15.625 -10.07 1 96.81 100 THR A N 1
ATOM 782 C CA . THR A 1 100 ? -7.055 -16.375 -9.773 1 96.81 100 THR A CA 1
ATOM 783 C C . THR A 1 100 ? -5.828 -15.68 -10.344 1 96.81 100 THR A C 1
ATOM 785 O O . THR A 1 100 ? -5.805 -15.32 -11.523 1 96.81 100 THR A O 1
ATOM 788 N N . ILE A 1 101 ? -4.848 -15.477 -9.531 1 97.81 101 ILE A N 1
ATOM 789 C CA . ILE A 1 101 ? -3.627 -14.781 -9.93 1 97.81 101 ILE A CA 1
ATOM 790 C C . ILE A 1 101 ? -2.422 -15.703 -9.727 1 97.81 101 ILE A C 1
ATOM 792 O O . ILE A 1 101 ? -2.352 -16.438 -8.742 1 97.81 101 ILE A O 1
ATOM 796 N N . LYS A 1 102 ? -1.552 -15.656 -10.656 1 97.69 102 LYS A N 1
ATOM 797 C CA . LYS A 1 102 ? -0.276 -16.359 -10.555 1 97.69 102 LYS A CA 1
ATOM 798 C C . LYS A 1 102 ? 0.876 -15.383 -10.344 1 97.69 102 LYS A C 1
ATOM 800 O O . LYS A 1 102 ? 0.975 -14.375 -11.047 1 97.69 102 LYS A O 1
ATOM 805 N N . PHE A 1 103 ? 1.715 -15.68 -9.391 1 98.75 103 PHE A N 1
ATOM 806 C CA . PHE A 1 103 ? 2.904 -14.898 -9.078 1 98.75 103 PHE A CA 1
ATOM 807 C C . PHE A 1 103 ? 4.168 -15.703 -9.344 1 98.75 103 PHE A C 1
ATOM 809 O O . PHE A 1 103 ? 4.277 -16.859 -8.922 1 98.75 103 PHE A O 1
ATOM 816 N N . GLU A 1 104 ? 5.094 -15.062 -10.016 1 98.75 104 GLU A N 1
ATOM 817 C CA . GLU A 1 104 ? 6.324 -15.758 -10.375 1 98.75 104 GLU A CA 1
ATOM 818 C C . GLU A 1 104 ? 7.52 -14.805 -10.352 1 98.75 104 GLU A C 1
ATOM 820 O O . GLU A 1 104 ? 7.48 -13.734 -10.961 1 98.75 104 GLU A O 1
ATOM 825 N N . VAL A 1 105 ? 8.531 -15.219 -9.648 1 98.88 105 VAL A N 1
ATOM 826 C CA . VAL A 1 105 ? 9.797 -14.492 -9.656 1 98.88 105 VAL A CA 1
ATOM 827 C C . VAL A 1 105 ? 10.836 -15.289 -10.445 1 98.88 105 VAL A C 1
ATOM 829 O O . VAL A 1 105 ? 11.008 -16.484 -10.227 1 98.88 105 VAL A O 1
ATOM 832 N N . VAL A 1 106 ? 11.469 -14.617 -11.352 1 98.88 106 VAL A N 1
ATOM 833 C CA . VAL A 1 106 ? 12.547 -15.18 -12.156 1 98.88 106 VAL A CA 1
ATOM 834 C C . VAL A 1 106 ? 13.844 -14.43 -11.883 1 98.88 106 VAL A C 1
ATOM 836 O O . VAL A 1 106 ? 13.883 -13.203 -11.922 1 98.88 106 VAL A O 1
ATOM 839 N N . GLY A 1 107 ? 14.859 -15.172 -11.703 1 98.81 107 GLY A N 1
ATOM 840 C CA . GLY A 1 107 ? 16.172 -14.609 -11.422 1 98.81 107 GLY A CA 1
ATOM 841 C C . GLY A 1 107 ? 17.094 -15.586 -10.711 1 98.81 107 GLY A C 1
ATOM 842 O O . GLY A 1 107 ? 16.766 -16.75 -10.539 1 98.81 107 GLY A O 1
ATOM 843 N N . PRO A 1 108 ? 18.297 -15.188 -10.344 1 98.69 108 PRO A N 1
ATOM 844 C CA . PRO A 1 108 ? 19.203 -16.062 -9.609 1 98.69 108 PRO A CA 1
ATOM 845 C C . PRO A 1 108 ? 18.719 -16.375 -8.195 1 98.69 108 PRO A C 1
ATOM 847 O O . PRO A 1 108 ? 17.719 -15.812 -7.75 1 98.69 108 PRO A O 1
ATOM 850 N N . GLU A 1 109 ? 19.359 -17.344 -7.535 1 98.25 109 GLU A N 1
ATOM 851 C CA . GLU A 1 109 ? 19.047 -17.656 -6.148 1 98.25 109 GLU A CA 1
ATOM 852 C C . GLU A 1 109 ? 19.062 -16.391 -5.281 1 98.25 109 GLU A C 1
ATOM 854 O O . GLU A 1 109 ? 19.953 -15.547 -5.426 1 98.25 109 GLU A O 1
ATOM 859 N N . GLY A 1 110 ? 18.109 -16.281 -4.473 1 98.06 110 GLY A N 1
ATOM 860 C CA . GLY A 1 110 ? 18.031 -15.117 -3.598 1 98.06 110 GLY A CA 1
ATOM 861 C C . GLY A 1 110 ? 17.125 -14.023 -4.145 1 98.06 110 GLY A C 1
ATOM 862 O O . GLY A 1 110 ? 16.812 -13.062 -3.438 1 98.06 110 GLY A O 1
ATOM 863 N N . SER A 1 111 ? 16.641 -14.125 -5.418 1 98.88 111 SER A N 1
ATOM 864 C CA . SER A 1 111 ? 15.734 -13.148 -6.008 1 98.88 111 SER A CA 1
ATOM 865 C C . SER A 1 111 ? 14.383 -13.148 -5.293 1 98.88 111 SER A C 1
ATOM 867 O O . SER A 1 111 ? 13.914 -14.203 -4.859 1 98.88 111 SER A O 1
ATOM 869 N N . TYR A 1 112 ? 13.766 -11.914 -5.266 1 98.88 112 TYR A N 1
ATOM 870 C CA . TYR A 1 112 ? 12.445 -11.82 -4.66 1 98.88 112 TYR A CA 1
ATOM 871 C C . TYR A 1 112 ? 11.727 -10.555 -5.105 1 98.88 112 TYR A C 1
ATOM 873 O O . TYR A 1 112 ? 12.344 -9.641 -5.664 1 98.88 112 TYR A O 1
ATOM 881 N N . ALA A 1 113 ? 10.5 -10.539 -4.945 1 98.88 113 ALA A N 1
ATOM 882 C CA . ALA A 1 113 ? 9.633 -9.359 -5.012 1 98.88 113 ALA A CA 1
ATOM 883 C C . ALA A 1 113 ? 8.805 -9.219 -3.74 1 98.88 113 ALA A C 1
ATOM 885 O O . ALA A 1 113 ? 8.305 -10.211 -3.201 1 98.88 113 ALA A O 1
ATOM 886 N N . LYS A 1 114 ? 8.719 -8 -3.236 1 98.88 114 LYS A N 1
ATOM 887 C CA . LYS A 1 114 ? 7.961 -7.719 -2.021 1 98.88 114 LYS A CA 1
ATOM 888 C C . LYS A 1 114 ? 6.879 -6.672 -2.281 1 98.88 114 LYS A C 1
ATOM 890 O O . LYS A 1 114 ? 7.121 -5.68 -2.967 1 98.88 114 LYS A O 1
ATOM 895 N N . ASN A 1 115 ? 5.719 -6.918 -1.739 1 98.94 115 ASN A N 1
ATOM 896 C CA . ASN A 1 115 ? 4.527 -6.109 -1.965 1 98.94 115 ASN A CA 1
ATOM 897 C C . ASN A 1 115 ? 3.857 -5.715 -0.65 1 98.94 115 ASN A C 1
ATOM 899 O O . ASN A 1 115 ? 4.02 -6.402 0.362 1 98.94 115 ASN A O 1
ATOM 903 N N . PHE A 1 116 ? 3.186 -4.617 -0.678 1 98.94 116 PHE A N 1
ATOM 904 C CA . PHE A 1 116 ? 2.215 -4.27 0.353 1 98.94 116 PHE A CA 1
ATOM 905 C C . PHE A 1 116 ? 0.792 -4.484 -0.149 1 98.94 116 PHE A C 1
ATOM 907 O O . PHE A 1 116 ? 0.458 -4.094 -1.271 1 98.94 116 PHE A O 1
ATOM 914 N N . PHE A 1 117 ? -0.004 -5.152 0.695 1 98.94 117 PHE A N 1
ATOM 915 C CA . PHE A 1 117 ? -1.381 -5.41 0.288 1 98.94 117 PHE A CA 1
ATOM 916 C C . PHE A 1 117 ? -2.359 -4.887 1.333 1 98.94 117 PHE A C 1
ATOM 918 O O . PHE A 1 117 ? -2.012 -4.762 2.51 1 98.94 117 PHE A O 1
ATOM 925 N N . THR A 1 118 ? -3.508 -4.523 0.915 1 98.81 118 THR A N 1
ATOM 926 C CA . THR A 1 118 ? -4.715 -4.391 1.727 1 98.81 118 THR A CA 1
ATOM 927 C C . THR A 1 118 ? -5.836 -5.266 1.176 1 98.81 118 THR A C 1
ATOM 929 O O . THR A 1 118 ? -6.242 -5.109 0.022 1 98.81 118 THR A O 1
ATOM 932 N N . ALA A 1 119 ? -6.285 -6.125 1.976 1 98.25 119 ALA A N 1
ATOM 933 C CA . ALA A 1 119 ? -7.297 -7.098 1.574 1 98.25 119 ALA A CA 1
ATOM 934 C C . ALA A 1 119 ? -8.57 -6.938 2.398 1 98.25 119 ALA A C 1
ATOM 936 O O . ALA A 1 119 ? -8.508 -6.711 3.609 1 98.25 119 ALA A O 1
ATOM 937 N N . GLN A 1 120 ? -9.688 -7.043 1.738 1 96.81 120 GLN A N 1
ATOM 938 C CA . GLN A 1 120 ? -10.969 -7.031 2.439 1 96.81 120 GLN A CA 1
ATOM 939 C C . GLN A 1 120 ? -11.273 -8.398 3.057 1 96.81 120 GLN A C 1
ATOM 941 O O . GLN A 1 120 ? -12.211 -9.078 2.637 1 96.81 120 GLN A O 1
ATOM 946 N N . ARG A 1 121 ? -10.57 -8.68 4.113 1 96.12 121 ARG A N 1
ATOM 947 C CA . ARG A 1 121 ? -10.703 -9.969 4.781 1 96.12 121 ARG A CA 1
ATOM 948 C C . ARG A 1 121 ? -10.305 -9.867 6.25 1 96.12 121 ARG A C 1
ATOM 950 O O . ARG A 1 121 ? -9.758 -8.852 6.68 1 96.12 121 ARG A O 1
ATOM 957 N N . LYS A 1 122 ? -10.672 -10.914 6.98 1 93.5 122 LYS A N 1
ATOM 958 C CA . LYS A 1 122 ? -10.25 -11.008 8.375 1 93.5 122 LYS A CA 1
ATOM 959 C C . LYS A 1 122 ? -8.758 -11.32 8.477 1 93.5 122 LYS A C 1
ATOM 961 O O . LYS A 1 122 ? -8.141 -11.742 7.492 1 93.5 122 LYS A O 1
ATOM 966 N N . PRO A 1 123 ? -8.141 -11.125 9.609 1 91.12 123 PRO A N 1
ATOM 967 C CA . PRO A 1 123 ? -6.719 -11.406 9.773 1 91.12 123 PRO A CA 1
ATOM 968 C C . PRO A 1 123 ? -6.395 -12.898 9.633 1 91.12 123 PRO A C 1
ATOM 970 O O . PRO A 1 123 ? -7.188 -13.75 10.031 1 91.12 123 PRO A O 1
ATOM 973 N N . ASP A 1 124 ? -5.188 -13.117 9.062 1 84.75 124 ASP A N 1
ATOM 974 C CA . ASP A 1 124 ? -4.594 -14.445 8.992 1 84.75 124 ASP A CA 1
ATOM 975 C C . ASP A 1 124 ? -5.48 -15.398 8.203 1 84.75 124 ASP A C 1
ATOM 977 O O . ASP A 1 124 ? -5.578 -16.578 8.531 1 84.75 124 ASP A O 1
ATOM 981 N N . SER A 1 125 ? -6.188 -14.867 7.316 1 79.88 125 SER A N 1
ATOM 982 C CA . SER A 1 125 ? -7.078 -15.734 6.555 1 79.88 125 SER A CA 1
ATOM 983 C C . SER A 1 125 ? -6.59 -15.906 5.121 1 79.88 125 SER A C 1
ATOM 985 O O . SER A 1 125 ? -7.336 -16.359 4.254 1 79.88 125 SER A O 1
ATOM 987 N N . ALA A 1 126 ? -5.395 -15.562 4.891 1 71.25 126 ALA A N 1
ATOM 988 C CA . ALA A 1 126 ? -4.844 -15.828 3.564 1 71.2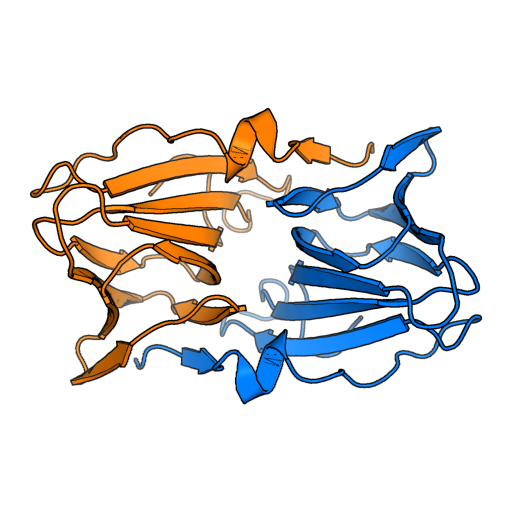5 126 ALA A CA 1
ATOM 989 C C . ALA A 1 126 ? -4.633 -17.328 3.344 1 71.25 126 ALA A C 1
ATOM 991 O O . ALA A 1 126 ? -4.457 -18.078 4.301 1 71.25 126 ALA A O 1
ATOM 992 N N . MET B 1 1 ? -12.539 -12.258 -14.094 1 62.47 1 MET B N 1
ATOM 993 C CA . MET B 1 1 ? -12.422 -10.844 -14.414 1 62.47 1 MET B CA 1
ATOM 994 C C . MET B 1 1 ? -10.969 -10.383 -14.32 1 62.47 1 MET B C 1
ATOM 996 O O . MET B 1 1 ? -10.203 -10.891 -13.508 1 62.47 1 MET B O 1
ATOM 1000 N N . PRO B 1 2 ? -10.547 -9.648 -15.312 1 82.5 2 PRO B N 1
ATOM 1001 C CA . PRO B 1 2 ? -9.117 -9.445 -15.562 1 82.5 2 PRO B CA 1
ATOM 1002 C C . PRO B 1 2 ? -8.414 -8.727 -14.414 1 82.5 2 PRO B C 1
ATOM 1004 O O . PRO B 1 2 ? -9.062 -8.039 -13.617 1 82.5 2 PRO B O 1
ATOM 1007 N N . LEU B 1 3 ? -7.16 -9.195 -14.094 1 89.56 3 LEU B N 1
ATOM 1008 C CA . LEU B 1 3 ? -6.137 -8.484 -13.328 1 89.56 3 LEU B CA 1
ATOM 1009 C C . LEU B 1 3 ? -6.105 -7.008 -13.711 1 89.56 3 LEU B C 1
ATOM 1011 O O . LEU B 1 3 ? -5.996 -6.668 -14.891 1 89.56 3 LEU B O 1
ATOM 1015 N N . LYS B 1 4 ? -6.516 -6.105 -12.719 1 97.31 4 LYS B N 1
ATOM 1016 C CA . LYS B 1 4 ? -6.387 -4.672 -12.961 1 97.31 4 LYS B CA 1
ATOM 1017 C C . LYS B 1 4 ? -5.02 -4.16 -12.516 1 97.31 4 LYS B C 1
ATOM 1019 O O . LYS B 1 4 ? -4.539 -4.508 -11.438 1 97.31 4 LYS B O 1
ATOM 1024 N N . HIS B 1 5 ? -4.43 -3.357 -13.398 1 98.44 5 HIS B N 1
ATOM 1025 C CA . HIS B 1 5 ? -3.047 -2.939 -13.211 1 98.44 5 HIS B CA 1
ATOM 1026 C C . HIS B 1 5 ? -2.836 -1.503 -13.68 1 98.44 5 HIS B C 1
ATOM 1028 O O . HIS B 1 5 ? -3.373 -1.096 -14.711 1 98.44 5 HIS B O 1
ATOM 1034 N N . THR B 1 6 ? -2.186 -0.662 -12.883 1 98.62 6 THR B N 1
ATOM 1035 C CA . THR B 1 6 ? -1.627 0.624 -13.281 1 98.62 6 THR B CA 1
ATOM 1036 C C . THR B 1 6 ? -0.107 0.618 -13.156 1 98.62 6 THR B C 1
ATOM 1038 O O . THR B 1 6 ? 0.427 0.47 -12.055 1 98.62 6 THR B O 1
ATOM 1041 N N . PRO B 1 7 ? 0.558 0.785 -14.258 1 98.69 7 PRO B N 1
ATOM 1042 C CA . PRO B 1 7 ? 2.02 0.821 -14.164 1 98.69 7 PRO B CA 1
ATOM 1043 C C . PRO B 1 7 ? 2.527 2.043 -13.398 1 98.69 7 PRO B C 1
ATOM 1045 O O . PRO B 1 7 ? 1.859 3.078 -13.367 1 98.69 7 PRO B O 1
ATOM 1048 N N . ALA B 1 8 ? 3.727 1.903 -12.828 1 98.75 8 ALA B N 1
ATOM 1049 C CA . ALA B 1 8 ? 4.348 2.994 -12.086 1 98.75 8 ALA B CA 1
ATOM 1050 C C . ALA B 1 8 ? 4.414 4.266 -12.922 1 98.75 8 ALA B C 1
ATOM 1052 O O . ALA B 1 8 ? 4.25 5.371 -12.406 1 98.75 8 ALA B O 1
ATOM 1053 N N . THR B 1 9 ? 4.566 4.16 -14.18 1 98.62 9 THR B N 1
ATOM 1054 C CA . THR B 1 9 ? 4.754 5.297 -15.07 1 98.62 9 THR B CA 1
ATOM 1055 C C . THR B 1 9 ? 3.459 6.094 -15.219 1 98.62 9 THR B C 1
ATOM 1057 O O . THR B 1 9 ? 3.479 7.246 -15.648 1 98.62 9 THR B O 1
ATOM 1060 N N . GLU B 1 10 ? 2.346 5.477 -14.875 1 98.5 10 GLU B N 1
ATOM 1061 C CA . GLU B 1 10 ? 1.053 6.141 -15 1 98.5 10 GLU B CA 1
ATOM 1062 C C . GLU B 1 10 ? 0.47 6.484 -13.633 1 98.5 10 GLU B C 1
ATOM 1064 O O . GLU B 1 10 ? -0.568 7.145 -13.547 1 98.5 10 GLU B O 1
ATOM 1069 N N . GLY B 1 11 ? 1.062 5.984 -12.609 1 98.38 11 GLY B N 1
ATOM 1070 C CA . GLY B 1 11 ? 0.59 6.215 -11.258 1 98.38 11 GLY B CA 1
ATOM 1071 C C . GLY B 1 11 ? 1.639 6.844 -10.359 1 98.38 11 GLY B C 1
ATOM 1072 O O . GLY B 1 11 ? 1.74 8.07 -10.281 1 98.38 11 GLY B O 1
ATOM 1073 N N . PHE B 1 12 ? 2.557 6.012 -9.891 1 98.56 12 PHE B N 1
ATOM 1074 C CA . PHE B 1 12 ? 3.539 6.387 -8.875 1 98.56 12 PHE B CA 1
ATOM 1075 C C . PHE B 1 12 ? 4.406 7.539 -9.367 1 98.56 12 PHE B C 1
ATOM 1077 O O . PHE B 1 12 ?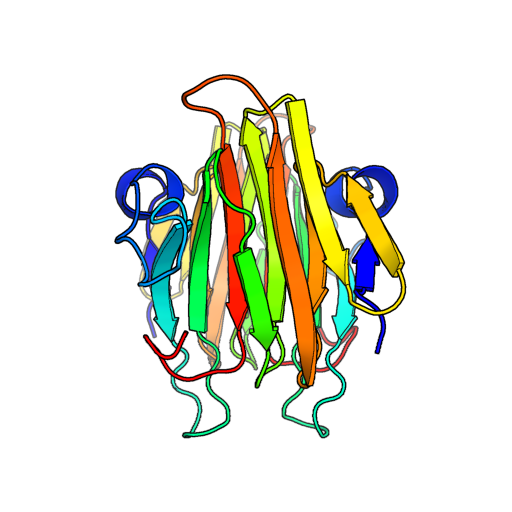 4.691 8.477 -8.617 1 98.56 12 PHE B O 1
ATOM 1084 N N . LEU B 1 13 ? 4.801 7.488 -10.586 1 97.88 13 LEU B N 1
ATOM 1085 C CA . LEU B 1 13 ? 5.781 8.445 -11.086 1 97.88 13 LEU B CA 1
ATOM 1086 C C . LEU B 1 13 ? 5.094 9.695 -11.633 1 97.88 13 LEU B C 1
ATOM 1088 O O . LEU B 1 13 ? 5.758 10.609 -12.125 1 97.88 13 LEU B O 1
ATOM 1092 N N . VAL B 1 14 ? 3.822 9.727 -11.531 1 96.75 14 VAL B N 1
ATOM 1093 C CA . VAL B 1 14 ? 3.055 10.883 -11.984 1 96.75 14 VAL B CA 1
ATOM 1094 C C . VAL B 1 14 ? 2.572 11.688 -10.781 1 96.75 14 VAL B C 1
ATOM 1096 O O . VAL B 1 14 ? 2.092 11.117 -9.797 1 96.75 14 VAL B O 1
ATOM 1099 N N . LYS B 1 15 ? 2.816 13.055 -10.859 1 94.69 15 LYS B N 1
ATOM 1100 C CA . LYS B 1 15 ? 2.215 13.906 -9.844 1 94.69 15 LYS B CA 1
ATOM 1101 C C . LYS B 1 15 ? 0.698 13.961 -9.992 1 94.69 15 LYS B C 1
ATOM 1103 O O . LYS B 1 15 ? 0.188 14.289 -11.062 1 94.69 15 LYS B O 1
ATOM 1108 N N . GLN B 1 16 ? 0.036 13.68 -8.945 1 97.25 16 GLN B N 1
ATOM 1109 C CA . GLN B 1 16 ? -1.421 13.633 -9 1 97.25 16 GLN B CA 1
ATOM 1110 C C . GLN B 1 16 ? -2.021 15.031 -8.898 1 97.25 16 GLN B C 1
ATOM 1112 O O . GLN B 1 16 ? -1.298 16.016 -8.719 1 97.25 16 GLN B O 1
ATOM 1117 N N . ALA B 1 17 ? -3.35 15.086 -9.07 1 95.19 17 ALA B N 1
ATOM 1118 C CA . ALA B 1 17 ? -4.062 16.359 -9 1 95.19 17 ALA B CA 1
ATOM 1119 C C . ALA B 1 17 ? -4.035 16.922 -7.578 1 95.19 17 ALA B C 1
ATOM 1121 O O . ALA B 1 17 ? -4.098 16.172 -6.602 1 95.19 17 ALA B O 1
ATOM 1122 N N . PRO B 1 18 ? -3.955 18.234 -7.453 1 95.69 18 PRO B N 1
ATOM 1123 C CA . PRO B 1 18 ? -4.016 18.828 -6.117 1 95.69 18 PRO B CA 1
ATOM 1124 C C . PRO B 1 18 ? -5.379 18.656 -5.453 1 95.69 18 PRO B C 1
ATOM 1126 O O . PRO B 1 18 ? -6.402 18.641 -6.141 1 95.69 18 PRO B O 1
ATOM 1129 N N . ILE B 1 19 ? -5.414 18.5 -4.234 1 91.56 19 ILE B N 1
ATOM 1130 C CA . ILE B 1 19 ? -6.68 18.562 -3.512 1 91.56 19 ILE B CA 1
ATOM 1131 C C . ILE B 1 19 ? -6.805 19.922 -2.828 1 91.56 19 ILE B C 1
ATOM 1133 O O . ILE B 1 19 ? -5.805 20.5 -2.375 1 91.56 19 ILE B O 1
ATOM 1137 N N . PRO B 1 20 ? -7.984 20.438 -2.861 1 88.88 20 PRO B N 1
ATOM 1138 C CA . PRO B 1 20 ? -8.164 21.703 -2.15 1 88.88 20 PRO B CA 1
ATOM 1139 C C . PRO B 1 20 ? -7.754 21.625 -0.682 1 88.88 20 PRO B C 1
ATOM 1141 O O . PRO B 1 20 ? -8.312 20.812 0.074 1 88.88 20 PRO B O 1
ATOM 1144 N N . SER B 1 21 ? -6.719 22.281 -0.331 1 91.69 21 SER B N 1
ATOM 1145 C CA . SER B 1 21 ? -6.191 22.312 1.029 1 91.69 21 SER B CA 1
ATOM 1146 C C . SER B 1 21 ? -5.484 23.641 1.308 1 91.69 21 SER B C 1
ATOM 1148 O O . SER B 1 21 ? -5.094 24.344 0.377 1 91.69 21 SER B O 1
ATOM 1150 N N . PRO B 1 22 ? -5.418 24.062 2.527 1 91.5 22 PRO B N 1
ATOM 1151 C CA . PRO B 1 22 ? -4.875 25.391 2.863 1 91.5 22 PRO B CA 1
ATOM 1152 C C . PRO B 1 22 ? -3.494 25.625 2.262 1 91.5 22 PRO B C 1
ATOM 1154 O O . PRO B 1 22 ? -3.193 26.734 1.821 1 91.5 22 PRO B O 1
ATOM 1157 N N . GLY B 1 23 ? -2.613 24.75 2.109 1 94.81 23 GLY B N 1
ATOM 1158 C CA . GLY B 1 23 ? -1.245 24.938 1.655 1 94.81 23 GLY B CA 1
ATOM 1159 C C . GLY B 1 23 ? -1.081 24.75 0.159 1 94.81 23 GLY B C 1
ATOM 1160 O O . GLY B 1 23 ? -0.053 25.125 -0.41 1 94.81 23 GLY B O 1
ATOM 1161 N N . ASN B 1 24 ? -2.049 24.219 -0.476 1 96.44 24 ASN B N 1
ATOM 1162 C CA . ASN B 1 24 ? -1.993 23.859 -1.892 1 96.44 24 ASN B CA 1
ATOM 1163 C C . ASN B 1 24 ? -0.752 23.047 -2.219 1 96.44 24 ASN B C 1
ATOM 1165 O O . ASN B 1 24 ? -0.12 23.25 -3.256 1 96.44 24 ASN B O 1
ATOM 1169 N N . ASN B 1 25 ? -0.301 22.281 -1.346 1 98.25 25 ASN B N 1
ATOM 1170 C CA . ASN B 1 25 ? 0.915 21.5 -1.5 1 98.25 25 ASN B CA 1
ATOM 1171 C C . ASN B 1 25 ? 0.649 20.016 -1.281 1 98.25 25 ASN B C 1
ATOM 1173 O O . ASN B 1 25 ? 1.534 19.266 -0.841 1 98.25 25 ASN B O 1
ATOM 1177 N N . THR B 1 26 ? -0.541 19.578 -1.4 1 98 26 THR B N 1
ATOM 1178 C CA . THR B 1 26 ? -0.963 18.188 -1.238 1 98 26 THR B CA 1
ATOM 1179 C C . THR B 1 26 ? -1.646 17.688 -2.504 1 98 26 THR B C 1
ATOM 1181 O O . THR B 1 26 ? -2.396 18.422 -3.15 1 98 26 THR B O 1
ATOM 1184 N N . PHE B 1 27 ? -1.383 16.422 -2.873 1 98.19 27 PHE B N 1
ATOM 1185 C CA . PHE B 1 27 ? -1.889 15.828 -4.102 1 98.19 27 PHE B CA 1
ATOM 1186 C C . PHE B 1 27 ? -2.402 14.414 -3.848 1 98.19 27 PHE B C 1
ATOM 1188 O O . PHE B 1 27 ? -1.796 13.656 -3.088 1 98.19 27 PHE B O 1
ATOM 1195 N N . VAL B 1 28 ? -3.506 14.125 -4.387 1 97.88 28 VAL B N 1
ATOM 1196 C CA . VAL B 1 28 ? -4.109 12.805 -4.219 1 97.88 28 VAL B CA 1
ATOM 1197 C C . VAL B 1 28 ? -4.66 12.32 -5.555 1 97.88 28 VAL B C 1
ATOM 1199 O O . VAL B 1 28 ? -5.141 13.109 -6.367 1 97.88 28 VAL B O 1
ATOM 1202 N N . GLY B 1 29 ? -4.59 11.047 -5.859 1 97.56 29 GLY B N 1
ATOM 1203 C CA . GLY B 1 29 ? -5.203 10.406 -7.008 1 97.56 29 GLY B CA 1
ATOM 1204 C C . GLY B 1 29 ? -5.742 9.023 -6.699 1 97.56 29 GLY B C 1
ATOM 1205 O O . GLY B 1 29 ? -5.012 8.164 -6.191 1 97.56 29 GLY B O 1
ATOM 1206 N N . ASP B 1 30 ? -7.035 8.805 -6.977 1 98.31 30 ASP B N 1
ATOM 1207 C CA . ASP B 1 30 ? -7.664 7.492 -6.891 1 98.31 30 ASP B CA 1
ATOM 1208 C C . ASP B 1 30 ? -7.453 6.699 -8.18 1 98.31 30 ASP B C 1
ATOM 1210 O O . ASP B 1 30 ? -7.582 7.242 -9.281 1 98.31 30 ASP B O 1
ATOM 1214 N N . PHE B 1 31 ? -7.199 5.418 -8.031 1 98.5 31 PHE B N 1
ATOM 1215 C CA . PHE B 1 31 ? -6.902 4.645 -9.227 1 98.5 31 PHE B CA 1
ATOM 1216 C C . PHE B 1 31 ? -7.871 3.479 -9.375 1 98.5 31 PHE B C 1
ATOM 1218 O O . PHE B 1 31 ? -8.414 3.25 -10.453 1 98.5 31 PHE B O 1
ATOM 1225 N N . PHE B 1 32 ? -8.07 2.65 -8.344 1 98.44 32 PHE B N 1
ATOM 1226 C CA . PHE B 1 32 ? -9.039 1.56 -8.383 1 98.44 32 PHE B CA 1
ATOM 1227 C C . PHE B 1 32 ? -10.047 1.685 -7.25 1 98.44 32 PHE B C 1
ATOM 1229 O O . PHE B 1 32 ? -9.703 2.135 -6.152 1 98.44 32 PHE B O 1
ATOM 1236 N N . THR B 1 33 ? -11.242 1.34 -7.473 1 98.12 33 THR B N 1
ATOM 1237 C CA . THR B 1 33 ? -12.305 1.146 -6.496 1 98.12 33 THR B CA 1
ATOM 1238 C C . THR B 1 33 ? -12.953 -0.225 -6.664 1 98.12 33 THR B C 1
ATOM 1240 O O . THR B 1 33 ? -13.266 -0.634 -7.781 1 98.12 33 THR B O 1
ATOM 1243 N N . SER B 1 34 ? -13.07 -0.935 -5.582 1 97.12 34 SER B N 1
ATOM 1244 C CA . SER B 1 34 ? -13.602 -2.291 -5.648 1 97.12 34 SER B CA 1
ATOM 1245 C C . SER B 1 34 ? -15.07 -2.287 -6.062 1 97.12 34 SER B C 1
ATOM 1247 O O . SER B 1 34 ? -15.758 -1.273 -5.918 1 97.12 34 SER B O 1
ATOM 1249 N N . ASP B 1 35 ? -15.539 -3.402 -6.555 1 92.94 35 ASP B N 1
ATOM 1250 C CA . ASP B 1 35 ? -16.922 -3.555 -7 1 92.94 35 ASP B CA 1
ATOM 1251 C C . ASP B 1 35 ? -17.844 -3.934 -5.84 1 92.94 35 ASP B C 1
ATOM 1253 O O . ASP B 1 35 ? -18.984 -4.348 -6.047 1 92.94 35 ASP B O 1
ATOM 1257 N N . ALA B 1 36 ? -17.391 -3.785 -4.645 1 91.5 36 ALA B N 1
ATOM 1258 C CA . ALA B 1 36 ? -18.203 -4.094 -3.473 1 91.5 36 ALA B CA 1
ATOM 1259 C C . ALA B 1 36 ? -19.438 -3.193 -3.406 1 91.5 36 ALA B C 1
ATOM 1261 O O . ALA B 1 36 ? -19.484 -2.156 -4.07 1 91.5 36 ALA B O 1
ATOM 1262 N N . PRO B 1 37 ? -20.453 -3.67 -2.738 1 90.81 37 PRO B N 1
ATOM 1263 C CA . PRO B 1 37 ? -21.641 -2.814 -2.58 1 90.81 37 PRO B CA 1
ATOM 1264 C C . PRO B 1 37 ? -21.297 -1.451 -1.982 1 90.81 37 PRO B C 1
ATOM 1266 O O . PRO B 1 37 ? -20.281 -1.307 -1.3 1 90.81 37 PRO B O 1
ATOM 1269 N N . GLU B 1 38 ? -22.203 -0.574 -2.283 1 88.25 38 GLU B N 1
ATOM 1270 C CA . GLU B 1 38 ? -22.031 0.778 -1.761 1 88.25 38 GLU B CA 1
ATOM 1271 C C . GLU B 1 38 ? -21.812 0.763 -0.249 1 88.25 38 GLU B C 1
ATOM 1273 O O . GLU B 1 38 ? -22.516 0.048 0.471 1 88.25 38 GLU B O 1
ATOM 1278 N N . GLY B 1 39 ? -20.906 1.432 0.17 1 87.69 39 GLY B N 1
ATOM 1279 C CA . GLY B 1 39 ? -20.609 1.503 1.593 1 87.69 39 GLY B CA 1
ATOM 1280 C C . GLY B 1 39 ? -19.547 0.512 2.033 1 87.69 39 GLY B C 1
ATOM 1281 O O . GLY B 1 39 ? -19.062 0.581 3.162 1 87.69 39 GLY B O 1
ATOM 1282 N N . GLN B 1 40 ? -19.203 -0.364 1.141 1 90.31 40 GLN B N 1
ATOM 1283 C CA . GLN B 1 40 ? -18.219 -1.388 1.485 1 90.31 40 GLN B CA 1
ATOM 1284 C C . GLN B 1 40 ? -17.031 -1.351 0.534 1 90.31 40 GLN B C 1
ATOM 1286 O O . GLN B 1 40 ? -16.188 -2.246 0.558 1 90.31 40 GLN B O 1
ATOM 1291 N N . GLN B 1 41 ? -17.062 -0.349 -0.269 1 95.88 41 GLN B N 1
ATOM 1292 C CA . GLN B 1 41 ? -16.031 -0.28 -1.292 1 95.88 41 GLN B CA 1
ATOM 1293 C C . GLN B 1 41 ? -14.688 0.115 -0.686 1 95.88 41 GLN B C 1
ATOM 1295 O O . GLN B 1 41 ? -14.641 0.836 0.312 1 95.88 41 GLN B O 1
ATOM 1300 N N . MET B 1 42 ? -13.68 -0.376 -1.277 1 97.31 42 MET B N 1
ATOM 1301 C CA . MET B 1 42 ? -12.32 0.11 -1.031 1 97.31 42 MET B CA 1
ATOM 1302 C C . MET B 1 42 ? -11.773 0.845 -2.252 1 97.31 42 MET B C 1
ATOM 1304 O O . MET B 1 42 ? -12 0.421 -3.387 1 97.31 42 MET B O 1
ATOM 1308 N N . THR B 1 43 ? -11.133 1.906 -2.021 1 98.44 43 THR B N 1
ATOM 1309 C CA . THR B 1 43 ? -10.477 2.688 -3.062 1 98.44 43 THR B CA 1
ATOM 1310 C C . THR B 1 43 ? -8.992 2.867 -2.75 1 98.44 43 THR B C 1
ATOM 1312 O O . THR B 1 43 ? -8.625 3.139 -1.605 1 98.44 43 THR B O 1
ATOM 1315 N N . CYS B 1 44 ? -8.141 2.635 -3.781 1 98.81 44 CYS B N 1
ATOM 1316 C CA . CYS B 1 44 ? -6.715 2.859 -3.551 1 98.81 44 CYS B CA 1
ATOM 1317 C C . CYS B 1 44 ? -6.18 3.953 -4.465 1 98.81 44 CYS B C 1
ATOM 1319 O O . CYS B 1 44 ? -6.828 4.32 -5.449 1 98.81 44 CYS B O 1
ATOM 1321 N N . GLY B 1 45 ? -5.027 4.461 -4.043 1 98.69 45 GLY B N 1
ATOM 1322 C CA . GLY B 1 45 ? -4.355 5.484 -4.832 1 98.69 45 GLY B CA 1
ATOM 1323 C C . GLY B 1 45 ? -3.1 6.02 -4.176 1 98.69 45 GLY B C 1
ATOM 1324 O O . GLY B 1 45 ? -2.463 5.324 -3.381 1 98.69 45 GLY B O 1
ATOM 1325 N N . PHE B 1 46 ? -2.719 7.156 -4.652 1 98.88 46 PHE B N 1
ATOM 1326 C CA . PHE B 1 46 ? -1.492 7.777 -4.168 1 98.88 46 PHE B CA 1
ATOM 1327 C C . PHE B 1 46 ? -1.791 9.102 -3.484 1 98.88 46 PHE B C 1
ATOM 1329 O O . PHE B 1 46 ? -2.703 9.828 -3.889 1 98.88 46 PHE B O 1
ATOM 1336 N N . TYR B 1 47 ? -1.09 9.344 -2.477 1 98.62 47 TYR B N 1
ATOM 1337 C CA . TYR B 1 47 ? -1.06 10.602 -1.735 1 98.62 47 TYR B CA 1
ATOM 1338 C C . TYR B 1 47 ? 0.357 11.156 -1.671 1 98.62 47 TYR B C 1
ATOM 1340 O O . TYR B 1 47 ? 1.3 10.445 -1.327 1 98.62 47 TYR B O 1
ATOM 1348 N N . GLN B 1 48 ? 0.46 12.453 -2.006 1 98.81 48 GLN B N 1
ATOM 1349 C CA . GLN B 1 48 ? 1.751 13.125 -1.909 1 98.81 48 GLN B CA 1
ATOM 1350 C C . GLN B 1 48 ? 1.639 14.422 -1.112 1 98.81 48 GLN B C 1
ATOM 1352 O O . GLN B 1 48 ? 0.772 15.25 -1.39 1 98.81 48 GLN B O 1
ATOM 1357 N N . GLN B 1 49 ? 2.453 14.547 -0.118 1 98.69 49 GLN B N 1
ATOM 1358 C CA . GLN B 1 49 ? 2.623 15.773 0.656 1 98.69 49 GLN B CA 1
ATOM 1359 C C . GLN B 1 49 ? 3.92 16.484 0.28 1 98.69 49 GLN B C 1
ATOM 1361 O O . GLN B 1 49 ? 4.996 15.883 0.307 1 98.69 49 GLN B O 1
ATOM 1366 N N . SER B 1 50 ? 3.877 17.703 -0.084 1 98.62 50 SER B N 1
ATOM 1367 C CA . SER B 1 50 ? 5.066 18.5 -0.346 1 98.62 50 SER B CA 1
ATOM 1368 C C . SER B 1 50 ? 5.336 19.484 0.792 1 98.62 50 SER B C 1
ATOM 1370 O O . SER B 1 50 ? 4.477 19.688 1.652 1 98.62 50 SER B O 1
ATOM 1372 N N . VAL B 1 51 ? 6.59 20 0.707 1 98.5 51 VAL B N 1
ATOM 1373 C CA . VAL B 1 51 ? 6.941 21 1.71 1 98.5 51 VAL B CA 1
ATOM 1374 C C . VAL B 1 51 ? 5.965 22.172 1.637 1 98.5 51 VAL B C 1
ATOM 1376 O O . VAL B 1 51 ? 5.492 22.531 0.554 1 98.5 51 VAL B O 1
ATOM 1379 N N . GLY B 1 52 ? 5.699 22.766 2.812 1 98.06 52 GLY B N 1
ATOM 1380 C CA . GLY B 1 52 ? 4.695 23.797 2.943 1 98.06 52 GLY B CA 1
ATOM 1381 C C . GLY B 1 52 ? 3.869 23.688 4.211 1 98.06 52 GLY B C 1
ATOM 1382 O O . GLY B 1 52 ? 4.359 23.203 5.23 1 98.06 52 GLY B O 1
ATOM 1383 N N . GLU B 1 53 ? 2.561 24.188 4.129 1 98.19 53 GLU B N 1
ATOM 1384 C CA . GLU B 1 53 ? 1.674 24.094 5.285 1 98.19 53 GLU B CA 1
ATOM 1385 C C . GLU B 1 53 ? 1.308 22.641 5.578 1 98.19 53 GLU B C 1
ATOM 1387 O O . GLU B 1 53 ? 0.983 21.875 4.664 1 98.19 53 GLU B O 1
ATOM 1392 N N . PRO B 1 54 ? 1.412 22.234 6.84 1 98.25 54 PRO B N 1
ATOM 1393 C CA . PRO B 1 54 ? 0.933 20.891 7.16 1 98.25 54 PRO B CA 1
ATOM 1394 C C . PRO B 1 54 ? -0.534 20.688 6.793 1 98.25 54 PRO B C 1
ATOM 1396 O O . PRO B 1 54 ? -1.313 21.641 6.785 1 98.25 54 PRO B O 1
ATOM 1399 N N . LEU B 1 55 ? -0.864 19.469 6.5 1 98.12 55 LEU B N 1
ATOM 1400 C CA . LEU B 1 55 ? -2.26 19.109 6.27 1 98.12 55 LEU B CA 1
ATOM 1401 C C . LEU B 1 55 ? -2.85 18.422 7.492 1 98.12 55 LEU B C 1
ATOM 1403 O O . LEU B 1 55 ? -2.279 17.453 8 1 98.12 55 LEU B O 1
ATOM 1407 N N . GLU B 1 56 ? -3.863 18.906 7.969 1 96.25 56 GLU B N 1
ATOM 1408 C CA . GLU B 1 56 ? -4.676 18.219 8.969 1 96.25 56 GLU B CA 1
ATOM 1409 C C . GLU B 1 56 ? -5.93 17.609 8.336 1 96.25 56 GLU B C 1
ATOM 1411 O O . GLU B 1 56 ? -6.695 18.328 7.676 1 96.25 56 GLU B O 1
ATOM 1416 N N . TYR B 1 57 ? -6.141 16.359 8.594 1 96.12 57 TYR B N 1
ATOM 1417 C CA . TYR B 1 57 ? -7.207 15.641 7.902 1 96.12 57 TYR B CA 1
ATOM 1418 C C . TYR B 1 57 ? -7.965 14.734 8.859 1 96.12 57 TYR B C 1
ATOM 1420 O O . TYR B 1 57 ? -7.363 13.922 9.562 1 96.12 57 TYR B O 1
ATOM 1428 N N . GLU B 1 58 ? -9.25 14.859 8.867 1 95.25 58 GLU B N 1
ATOM 1429 C CA . GLU B 1 58 ? -10.102 13.961 9.641 1 95.25 58 GLU B CA 1
ATOM 1430 C C . GLU B 1 58 ? -10.578 12.781 8.789 1 95.25 58 GLU B C 1
ATOM 1432 O O . GLU B 1 58 ? -11.211 12.977 7.75 1 95.25 58 GLU B O 1
ATOM 1437 N N . TYR B 1 59 ? -10.367 11.633 9.305 1 96.56 59 TYR B N 1
ATOM 1438 C CA . TYR B 1 59 ? -10.742 10.43 8.57 1 96.56 59 TYR B CA 1
ATOM 1439 C C . TYR B 1 59 ? -12.164 10 8.922 1 96.56 59 TYR B C 1
ATOM 1441 O O . TYR B 1 59 ? -12.461 9.695 10.086 1 96.56 59 TYR B O 1
ATOM 1449 N N . GLU B 1 60 ? -12.992 9.844 7.926 1 95.69 60 GLU B N 1
ATOM 1450 C CA . GLU B 1 60 ? -14.344 9.344 8.117 1 95.69 60 GLU B CA 1
ATOM 1451 C C . GLU B 1 60 ? -14.461 7.887 7.676 1 95.69 60 GLU B C 1
ATOM 1453 O O . GLU B 1 60 ? -15.57 7.363 7.531 1 95.69 60 GLU B O 1
ATOM 1458 N N . TYR B 1 61 ? -13.477 7.285 7.383 1 96.5 61 TYR B N 1
ATOM 1459 C CA . TYR B 1 61 ? -13.328 5.898 6.957 1 96.5 61 TYR B CA 1
ATOM 1460 C C . TYR B 1 61 ? -12.008 5.316 7.449 1 96.5 61 TYR B C 1
ATOM 1462 O O . TYR B 1 61 ? -11.109 6.059 7.852 1 96.5 61 TYR B O 1
ATOM 1470 N N . ASP B 1 62 ? -11.906 3.979 7.434 1 96.88 62 ASP B N 1
ATOM 1471 C CA . ASP B 1 62 ? -10.633 3.318 7.703 1 96.88 62 ASP B CA 1
ATOM 1472 C C . ASP B 1 62 ? -9.695 3.441 6.508 1 96.88 62 ASP B C 1
ATOM 1474 O O . ASP B 1 62 ? -10.117 3.309 5.359 1 96.88 62 ASP B O 1
ATOM 1478 N N . GLU B 1 63 ? -8.383 3.641 6.773 1 98.31 63 GLU B N 1
ATOM 1479 C CA . GLU B 1 63 ? -7.391 3.695 5.707 1 98.31 63 GLU B CA 1
ATOM 1480 C C . GLU B 1 63 ? -6.086 3.027 6.129 1 98.31 63 GLU B C 1
ATOM 1482 O O . GLU B 1 63 ? -5.629 3.207 7.262 1 98.31 63 GLU B O 1
ATOM 1487 N N . MET B 1 64 ? -5.52 2.24 5.242 1 98.88 64 MET B N 1
ATOM 1488 C CA . MET B 1 64 ? -4.191 1.66 5.402 1 98.88 64 MET B CA 1
ATOM 1489 C C . MET B 1 64 ? -3.219 2.234 4.375 1 98.88 64 MET B C 1
ATOM 1491 O O . MET B 1 64 ? -3.594 2.473 3.225 1 98.88 64 MET B O 1
ATOM 1495 N N . LYS B 1 65 ? -2.051 2.479 4.859 1 98.88 65 LYS B N 1
ATOM 1496 C CA . LYS B 1 65 ? -1.099 3.258 4.074 1 98.88 65 LYS B CA 1
ATOM 1497 C C . LYS B 1 65 ? 0.312 2.688 4.195 1 98.88 65 LYS B C 1
ATOM 1499 O O . LYS B 1 65 ? 0.715 2.236 5.27 1 98.88 65 LYS B O 1
ATOM 1504 N N . VAL B 1 66 ? 1.051 2.73 3.09 1 98.94 66 VAL B N 1
ATOM 1505 C CA . VAL B 1 66 ? 2.486 2.467 3.121 1 98.94 66 VAL B CA 1
ATOM 1506 C C . VAL B 1 66 ? 3.242 3.645 2.51 1 98.94 66 VAL B C 1
ATOM 1508 O O . VAL B 1 66 ? 2.805 4.219 1.512 1 98.94 66 VAL B O 1
ATOM 1511 N N . VAL B 1 67 ? 4.355 4.012 3.188 1 98.94 67 VAL B N 1
ATOM 1512 C CA . VAL B 1 67 ? 5.203 5.094 2.695 1 98.94 67 VAL B CA 1
ATOM 1513 C C . VAL B 1 67 ? 6.113 4.574 1.586 1 98.94 67 VAL B C 1
ATOM 1515 O O . VAL B 1 67 ? 6.918 3.666 1.81 1 98.94 67 VAL B O 1
ATOM 1518 N N . LEU B 1 68 ? 5.992 5.199 0.412 1 98.94 68 LEU B N 1
ATOM 1519 C CA . LEU B 1 68 ? 6.73 4.715 -0.748 1 98.94 68 LEU B CA 1
ATOM 1520 C C . LEU B 1 68 ? 8.031 5.492 -0.929 1 98.94 68 LEU B C 1
ATOM 1522 O O . LEU B 1 68 ? 9.055 4.918 -1.316 1 98.94 68 LEU B O 1
ATOM 1526 N N . ALA B 1 69 ? 7.938 6.777 -0.749 1 98.88 69 ALA B N 1
ATOM 1527 C CA . ALA B 1 69 ? 9.094 7.645 -0.945 1 98.88 69 ALA B CA 1
ATOM 1528 C C . ALA B 1 69 ? 9.102 8.789 0.063 1 98.88 69 ALA B C 1
ATOM 1530 O O . ALA B 1 69 ? 8.055 9.383 0.343 1 98.88 69 ALA B O 1
ATOM 1531 N N . VAL B 1 70 ? 10.258 9.07 0.624 1 98.88 70 VAL B N 1
ATOM 1532 C CA . VAL B 1 70 ? 10.508 10.258 1.434 1 98.88 70 VAL B CA 1
ATOM 1533 C C . VA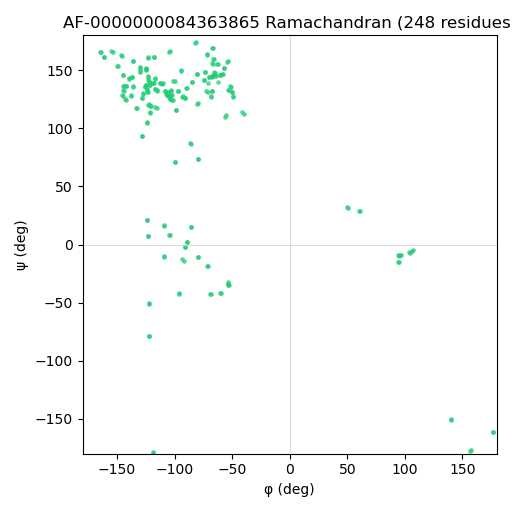L B 1 70 ? 11.75 10.984 0.917 1 98.88 70 VAL B C 1
ATOM 1535 O O . VAL B 1 70 ? 12.875 10.609 1.247 1 98.88 70 VAL B O 1
ATOM 1538 N N . LYS B 1 71 ? 11.492 11.938 0.057 1 98.75 71 LYS B N 1
ATOM 1539 C CA . LYS B 1 71 ? 12.531 12.844 -0.427 1 98.75 71 LYS B CA 1
ATOM 1540 C C . LYS B 1 71 ? 12.484 14.18 0.31 1 98.75 71 LYS B C 1
ATOM 1542 O O . LYS B 1 71 ? 12.133 15.203 -0.277 1 98.75 71 LYS B O 1
ATOM 1547 N N . ALA B 1 72 ? 12.852 14.172 1.521 1 98.88 72 ALA B N 1
ATOM 1548 C CA . ALA B 1 72 ? 12.742 15.273 2.479 1 98.88 72 ALA B CA 1
ATOM 1549 C C . ALA B 1 72 ? 13.625 15.023 3.699 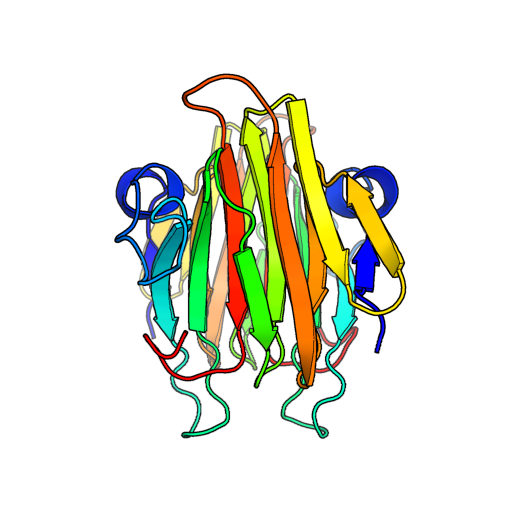1 98.88 72 ALA B C 1
ATOM 1551 O O . ALA B 1 72 ? 14.164 13.93 3.871 1 98.88 72 ALA B O 1
ATOM 1552 N N . ASP B 1 73 ? 13.859 16.016 4.488 1 98.88 73 ASP B N 1
ATOM 1553 C CA . ASP B 1 73 ? 14.547 15.82 5.762 1 98.88 73 ASP B CA 1
ATOM 1554 C C . ASP B 1 73 ? 13.672 15.039 6.738 1 98.88 73 ASP B C 1
ATOM 1556 O O . ASP B 1 73 ? 14.164 14.164 7.457 1 98.88 73 ASP B O 1
ATOM 1560 N N . HIS B 1 74 ? 12.398 15.422 6.742 1 98.94 74 HIS B N 1
ATOM 1561 C CA . HIS B 1 74 ? 11.453 14.742 7.613 1 98.94 74 HIS B CA 1
ATOM 1562 C C . HIS B 1 74 ? 10.078 14.633 6.961 1 98.94 74 HIS B C 1
ATOM 1564 O O . HIS B 1 74 ? 9.656 15.547 6.246 1 98.94 74 HIS B O 1
ATOM 1570 N N . PHE B 1 75 ? 9.414 13.578 7.242 1 98.94 75 PHE B N 1
ATOM 1571 C CA . PHE B 1 75 ? 7.988 13.406 7.012 1 98.94 75 PHE B CA 1
ATOM 1572 C C . PHE B 1 75 ? 7.273 13.031 8.305 1 98.94 75 PHE B C 1
ATOM 1574 O O . PHE B 1 75 ? 7.328 11.883 8.742 1 98.94 75 PHE B O 1
ATOM 1581 N N . TYR B 1 76 ? 6.598 13.961 8.828 1 98.88 76 TYR B N 1
ATOM 1582 C CA . TYR B 1 76 ? 5.93 13.734 10.102 1 98.88 76 TYR B CA 1
ATOM 1583 C C . TYR B 1 76 ? 4.465 13.367 9.898 1 98.88 76 TYR B C 1
ATOM 1585 O O . TYR B 1 76 ? 3.752 14.031 9.141 1 98.88 76 TYR B O 1
ATOM 1593 N N . VAL B 1 77 ? 4.074 12.336 10.57 1 98.81 77 VAL B N 1
ATOM 1594 C CA . VAL B 1 77 ? 2.682 11.914 10.703 1 98.81 77 VAL B CA 1
ATOM 1595 C C . VAL B 1 77 ? 2.281 11.898 12.172 1 98.81 77 VAL B C 1
ATOM 1597 O O . VAL B 1 77 ? 2.867 11.164 12.977 1 98.81 77 VAL B O 1
ATOM 1600 N N . SER B 1 78 ? 1.308 12.695 12.5 1 98.12 78 SER B N 1
ATOM 1601 C CA . SER B 1 78 ? 0.976 12.82 13.914 1 98.12 78 SER B CA 1
ATOM 1602 C C . SER B 1 78 ? -0.534 12.797 14.133 1 98.12 78 SER B C 1
ATOM 1604 O O . SER B 1 78 ? -1.306 13.008 13.195 1 98.12 78 SER B O 1
ATOM 1606 N N . ASP B 1 79 ? -0.91 12.445 15.359 1 96.88 79 ASP B N 1
ATOM 1607 C CA . ASP B 1 79 ? -2.328 12.461 15.703 1 96.88 79 ASP B CA 1
ATOM 1608 C C . ASP B 1 79 ? -2.604 13.445 16.844 1 96.88 79 ASP B C 1
ATOM 1610 O O . ASP B 1 79 ? -1.69 14.125 17.312 1 96.88 79 ASP B O 1
ATOM 1614 N N . GLU B 1 80 ? -3.861 13.508 17.25 1 93.44 80 GLU B N 1
ATOM 1615 C CA . GLU B 1 80 ? -4.293 14.5 18.219 1 93.44 80 GLU B CA 1
ATOM 1616 C C . GLU B 1 80 ? -3.93 14.062 19.641 1 93.44 80 GLU B C 1
ATOM 1618 O O . GLU B 1 80 ? -4.027 14.852 20.578 1 93.44 80 GLU B O 1
ATOM 1623 N N . ALA B 1 81 ? -3.551 12.891 19.734 1 91.25 81 ALA B N 1
ATOM 1624 C CA . ALA B 1 81 ? -3.227 12.383 21.062 1 91.25 81 ALA B CA 1
ATOM 1625 C C . ALA B 1 81 ? -1.751 12.602 21.375 1 91.25 81 ALA B C 1
ATOM 1627 O O . ALA B 1 81 ? -1.279 12.203 22.453 1 91.25 81 ALA B O 1
ATOM 1628 N N . GLY B 1 82 ? -1.016 13.133 20.469 1 92.25 82 GLY B N 1
ATOM 1629 C CA . GLY B 1 82 ? 0.359 13.508 20.766 1 92.25 82 GLY B CA 1
ATOM 1630 C C . GLY B 1 82 ? 1.378 12.578 20.125 1 92.25 82 GLY B C 1
ATOM 1631 O O . GLY B 1 82 ? 2.586 12.789 20.25 1 92.25 82 GLY B O 1
ATOM 1632 N N . GLN B 1 83 ? 0.958 11.555 19.5 1 95.56 83 GLN B N 1
ATOM 1633 C CA . GLN B 1 83 ? 1.906 10.711 18.797 1 95.56 83 GLN B CA 1
ATOM 1634 C C . GLN B 1 83 ? 2.424 11.406 17.531 1 95.56 83 GLN B C 1
ATOM 1636 O O . GLN B 1 83 ? 1.648 11.992 16.781 1 95.56 83 GLN B O 1
ATOM 1641 N N . LYS B 1 84 ? 3.738 11.391 17.359 1 97.62 84 LYS B N 1
ATOM 1642 C CA . LYS B 1 84 ? 4.391 11.945 16.188 1 97.62 84 LYS B CA 1
ATOM 1643 C C . LYS B 1 84 ? 5.441 10.984 15.633 1 97.62 84 LYS B C 1
ATOM 1645 O O . LYS B 1 84 ? 6.441 10.703 16.297 1 97.62 84 LYS B O 1
ATOM 1650 N N . ILE B 1 85 ? 5.211 10.555 14.445 1 98.56 85 ILE B N 1
ATOM 1651 C CA . ILE B 1 85 ? 6.102 9.617 13.766 1 98.56 85 ILE B CA 1
ATOM 1652 C C . ILE B 1 85 ? 6.914 10.344 12.703 1 98.56 85 ILE B C 1
ATOM 1654 O O . ILE B 1 85 ? 6.359 11.109 11.906 1 98.56 85 ILE B O 1
ATOM 1658 N N . ASP B 1 86 ? 8.188 10.188 12.742 1 98.88 86 ASP B N 1
ATOM 1659 C CA . ASP B 1 86 ? 9.031 10.547 11.609 1 98.88 86 ASP B CA 1
ATOM 1660 C C . ASP B 1 86 ? 9.133 9.398 10.602 1 98.88 86 ASP B C 1
ATOM 1662 O O . ASP B 1 86 ? 10.047 8.578 10.688 1 98.88 86 ASP B O 1
ATOM 1666 N N . ALA B 1 87 ? 8.18 9.367 9.703 1 98.88 87 ALA B N 1
ATOM 1667 C CA . ALA B 1 87 ? 7.93 8.219 8.844 1 98.88 87 ALA B CA 1
ATOM 1668 C C . ALA B 1 87 ? 9.047 8.039 7.82 1 98.88 87 ALA B C 1
ATOM 1670 O O . ALA B 1 87 ? 9.602 9.023 7.312 1 98.88 87 ALA B O 1
ATOM 1671 N N . LYS B 1 88 ? 9.359 6.77 7.531 1 98.88 88 LYS B N 1
ATOM 1672 C CA . LYS B 1 88 ? 10.352 6.379 6.531 1 98.88 88 LYS B CA 1
ATOM 1673 C C . LYS B 1 88 ? 9.734 5.465 5.477 1 98.88 88 LYS B C 1
ATOM 1675 O O . LYS B 1 88 ? 8.664 4.895 5.691 1 98.88 88 LYS B O 1
ATOM 1680 N N . GLU B 1 89 ? 10.445 5.398 4.34 1 98.81 89 GLU B N 1
ATOM 1681 C CA . GLU B 1 89 ? 10.016 4.457 3.311 1 98.81 89 GLU B CA 1
ATOM 1682 C C . GLU B 1 89 ? 9.805 3.062 3.891 1 98.81 89 GLU B C 1
ATOM 1684 O O . GLU B 1 89 ? 10.617 2.58 4.68 1 98.81 89 GLU B O 1
ATOM 1689 N N . GLY B 1 90 ? 8.719 2.473 3.592 1 98.81 90 GLY B N 1
ATOM 1690 C CA . GLY B 1 90 ? 8.398 1.138 4.07 1 98.81 90 GLY B CA 1
ATOM 1691 C C . GLY B 1 90 ? 7.57 1.142 5.34 1 98.81 90 GLY B C 1
ATOM 1692 O O . GLY B 1 90 ? 7.004 0.116 5.723 1 98.81 90 GLY B O 1
ATOM 1693 N N . ASP B 1 91 ? 7.473 2.27 6.043 1 98.94 91 ASP B N 1
ATOM 1694 C CA . ASP B 1 91 ? 6.559 2.355 7.176 1 98.94 91 ASP B CA 1
ATOM 1695 C C . ASP B 1 91 ? 5.113 2.127 6.734 1 98.94 91 ASP B C 1
ATOM 1697 O O . ASP B 1 91 ? 4.711 2.566 5.656 1 98.94 91 ASP B O 1
ATOM 1701 N N . ILE B 1 92 ? 4.312 1.502 7.594 1 98.94 92 ILE B N 1
ATOM 1702 C CA . ILE B 1 92 ? 2.896 1.36 7.27 1 98.94 92 ILE B CA 1
ATOM 1703 C C . ILE B 1 92 ? 2.049 1.943 8.398 1 98.94 92 ILE B C 1
ATOM 1705 O O . ILE B 1 92 ? 2.494 2.016 9.547 1 98.94 92 ILE B O 1
ATOM 1709 N N . PHE B 1 93 ? 0.906 2.426 8.031 1 98.88 93 PHE B N 1
ATOM 1710 C CA . PHE B 1 93 ? -0.021 3.064 8.961 1 98.88 93 PHE B CA 1
ATOM 1711 C C . PHE B 1 93 ? -1.422 2.48 8.812 1 98.88 93 PHE B C 1
ATOM 1713 O O . PHE B 1 93 ? -1.805 2.039 7.73 1 98.88 93 PHE B O 1
ATOM 1720 N N . TYR B 1 94 ? -2.131 2.461 9.883 1 98.62 94 TYR B N 1
ATOM 1721 C CA . TYR B 1 94 ? -3.58 2.303 9.922 1 98.62 94 TYR B CA 1
ATOM 1722 C C . TYR B 1 94 ? -4.242 3.492 10.609 1 98.62 94 TYR B C 1
ATOM 1724 O O . TYR B 1 94 ? -3.965 3.773 11.773 1 98.62 94 TYR B O 1
ATOM 1732 N N . PHE B 1 95 ? -5.012 4.258 9.844 1 98.06 95 PHE B N 1
ATOM 1733 C CA . PHE B 1 95 ? -5.832 5.355 10.344 1 98.06 95 PHE B CA 1
ATOM 1734 C C . PHE B 1 95 ? -7.281 4.91 10.508 1 98.06 95 PHE B C 1
ATOM 1736 O O . PHE B 1 95 ? -7.988 4.703 9.523 1 98.06 95 PHE B O 1
ATOM 1743 N N . LYS B 1 96 ? -7.723 4.914 11.719 1 96.12 96 LYS B N 1
ATOM 1744 C CA . LYS B 1 96 ? -9.086 4.48 12.008 1 96.12 96 LYS B CA 1
ATOM 1745 C C . LYS B 1 96 ? -10.086 5.598 11.727 1 96.12 96 LYS B C 1
ATOM 1747 O O . LYS B 1 96 ? -9.789 6.773 11.93 1 96.12 96 LYS B O 1
ATOM 1752 N N . LYS B 1 97 ? -11.258 5.102 11.289 1 95.12 97 LYS B N 1
ATOM 1753 C CA . LYS B 1 97 ? -12.367 6.047 11.172 1 95.12 97 LYS B CA 1
ATOM 1754 C C . LYS B 1 97 ? -12.523 6.863 12.453 1 95.12 97 LYS B C 1
ATOM 1756 O O . LYS B 1 97 ? -12.523 6.312 13.555 1 95.12 97 LYS B O 1
ATOM 1761 N N . GLY B 1 98 ? -12.555 8.219 12.289 1 94.56 98 GLY B N 1
ATOM 1762 C CA . GLY B 1 98 ? -12.789 9.094 13.422 1 94.56 98 GLY B CA 1
ATOM 1763 C C . GLY B 1 98 ? -11.531 9.773 13.922 1 94.56 98 GLY B C 1
ATOM 1764 O O . GLY B 1 98 ? -11.594 10.68 14.758 1 94.56 98 GLY B O 1
ATOM 1765 N N . VAL B 1 99 ? -10.383 9.414 13.398 1 95.88 99 VAL B N 1
ATOM 1766 C CA . VAL B 1 99 ? -9.141 10 13.875 1 95.88 99 VAL B CA 1
ATOM 1767 C C . VAL B 1 99 ? -8.75 11.188 12.992 1 95.88 99 VAL B C 1
ATOM 1769 O O . VAL B 1 99 ? -9.094 11.227 11.805 1 95.88 99 VAL B O 1
ATOM 1772 N N . THR B 1 100 ? -8.078 12.125 13.594 1 96.88 100 THR B N 1
ATOM 1773 C CA . THR B 1 100 ? -7.484 13.234 12.867 1 96.88 100 THR B CA 1
ATOM 1774 C C . THR B 1 100 ? -5.973 13.078 12.773 1 96.88 100 THR B C 1
ATOM 1776 O O . THR B 1 100 ? -5.305 12.852 13.789 1 96.88 100 THR B O 1
ATOM 1779 N N . ILE B 1 101 ? -5.445 13.172 11.586 1 97.88 101 ILE B N 1
ATOM 1780 C CA . ILE B 1 101 ? -4.016 13 11.352 1 97.88 101 ILE B CA 1
ATOM 1781 C C . ILE B 1 101 ? -3.439 14.266 10.719 1 97.88 101 ILE B C 1
ATOM 1783 O O . ILE B 1 101 ? -4.078 14.891 9.867 1 97.88 101 ILE B O 1
ATOM 1787 N N . LYS B 1 102 ? -2.301 14.617 11.164 1 97.75 102 LYS B N 1
ATOM 1788 C CA . LYS B 1 102 ? -1.545 15.719 10.578 1 97.75 102 LYS B CA 1
ATOM 1789 C C . LYS B 1 102 ? -0.335 15.211 9.805 1 97.75 102 LYS B C 1
ATOM 1791 O O . LYS B 1 102 ? 0.413 14.359 10.297 1 97.75 102 LYS B O 1
ATOM 1796 N N . PHE B 1 103 ? -0.164 15.703 8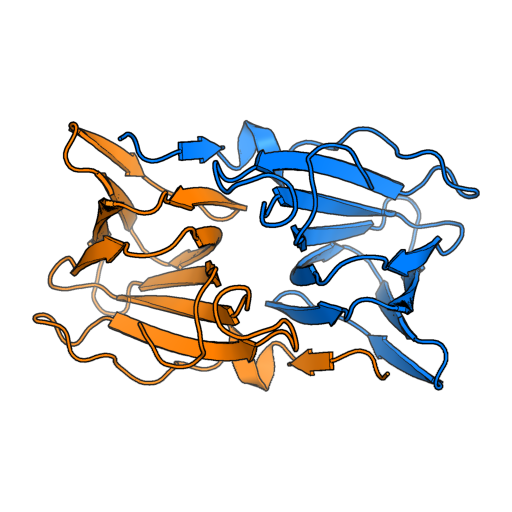.602 1 98.75 103 PHE B N 1
ATOM 1797 C CA . PHE B 1 103 ? 0.958 15.375 7.727 1 98.75 103 PHE B CA 1
ATOM 1798 C C . PHE B 1 103 ? 1.827 16.594 7.477 1 98.75 103 PHE B C 1
ATOM 1800 O O . PHE B 1 103 ? 1.318 17.672 7.137 1 98.75 103 PHE B O 1
ATOM 1807 N N . GLU B 1 104 ? 3.113 16.391 7.633 1 98.75 104 GLU B N 1
ATOM 1808 C CA . GLU B 1 104 ? 4.035 17.516 7.473 1 98.75 104 GLU B CA 1
ATOM 1809 C C . GLU B 1 104 ? 5.352 17.062 6.848 1 98.75 104 GLU B C 1
ATOM 1811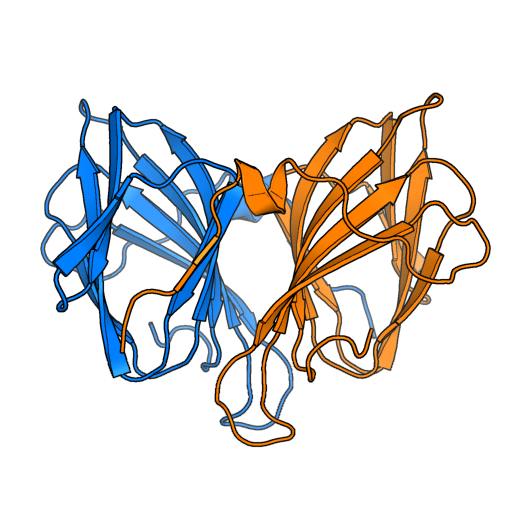 O O . GLU B 1 104 ? 5.973 16.109 7.32 1 98.75 104 GLU B O 1
ATOM 1816 N N . VAL B 1 105 ? 5.734 17.734 5.793 1 98.88 105 VAL B N 1
ATOM 1817 C CA . VAL B 1 105 ? 7.043 17.531 5.184 1 98.88 105 VAL B CA 1
ATOM 1818 C C . VAL B 1 105 ? 7.961 18.703 5.496 1 98.88 105 VAL B C 1
ATOM 1820 O O . VAL B 1 105 ? 7.574 19.859 5.332 1 98.88 105 VAL B O 1
ATOM 1823 N N . VAL B 1 106 ? 9.117 18.375 5.977 1 98.88 106 VAL B N 1
ATOM 1824 C CA . VAL B 1 106 ? 10.148 19.359 6.273 1 98.88 106 VAL B CA 1
ATOM 1825 C C . VAL B 1 106 ? 11.375 19.109 5.395 1 98.88 106 VAL B C 1
ATOM 1827 O O . VAL B 1 106 ? 11.852 17.984 5.301 1 98.88 106 VAL B O 1
ATOM 1830 N N . GLY B 1 107 ? 11.859 20.141 4.855 1 98.81 107 GLY B N 1
ATOM 1831 C CA . GLY B 1 107 ? 13.016 20.078 3.98 1 98.81 107 GLY B CA 1
ATOM 1832 C C . GLY B 1 107 ? 13.117 21.234 3.02 1 98.81 107 GLY B C 1
ATOM 1833 O O . GLY B 1 107 ? 12.344 22.203 3.115 1 98.81 107 GLY B O 1
ATOM 1834 N N . PRO B 1 108 ? 14.078 21.281 2.145 1 98.69 108 PRO B N 1
ATOM 1835 C CA . PRO B 1 108 ? 14.195 22.359 1.158 1 98.69 108 PRO B CA 1
ATOM 1836 C C . PRO B 1 108 ? 13.062 22.344 0.138 1 98.69 108 PRO B C 1
ATOM 1838 O O . PRO B 1 108 ? 12.25 21.422 0.121 1 98.69 108 PRO B O 1
ATOM 1841 N N . GLU B 1 109 ? 12.961 23.406 -0.655 1 98.25 109 GLU B N 1
ATOM 1842 C CA . GLU B 1 109 ? 11.977 23.469 -1.734 1 98.25 109 GLU B CA 1
ATOM 1843 C C . GLU B 1 109 ? 12.07 22.234 -2.627 1 98.25 109 GLU B C 1
ATOM 1845 O O . GLU B 1 109 ? 13.172 21.781 -2.957 1 98.25 109 GLU B O 1
ATOM 1850 N N . GLY B 1 110 ? 10.969 21.719 -2.949 1 98.06 110 GLY B N 1
ATOM 1851 C CA . GLY B 1 110 ? 10.938 20.531 -3.793 1 98.06 110 GLY B CA 1
ATOM 1852 C C . GLY B 1 110 ? 10.828 19.234 -3.004 1 98.06 110 GLY B C 1
ATOM 1853 O O . GLY B 1 110 ? 10.609 18.172 -3.578 1 98.06 110 GLY B O 1
ATOM 1854 N N . SER B 1 111 ? 10.961 19.266 -1.646 1 98.88 111 SER B N 1
ATOM 1855 C CA . SER B 1 111 ? 10.812 18.078 -0.801 1 98.88 111 SER B CA 1
ATOM 1856 C C . SER B 1 111 ? 9.391 17.531 -0.848 1 98.88 111 SER B C 1
ATOM 1858 O O . SER B 1 111 ? 8.43 18.297 -0.939 1 98.88 111 SER B O 1
ATOM 1860 N N . TYR B 1 112 ? 9.32 16.172 -0.71 1 98.88 112 TYR B N 1
ATOM 1861 C CA . TYR B 1 112 ? 7.996 15.555 -0.681 1 98.88 112 TYR B CA 1
ATOM 1862 C C . TYR B 1 112 ? 8.055 14.156 -0.073 1 98.88 112 TYR B C 1
ATOM 1864 O O . TYR B 1 112 ? 9.133 13.586 0.081 1 98.88 112 TYR B O 1
ATOM 1872 N N . ALA B 1 113 ? 6.977 13.688 0.321 1 98.88 113 ALA B N 1
ATOM 1873 C CA . ALA B 1 113 ? 6.719 12.289 0.657 1 98.88 113 ALA B CA 1
ATOM 1874 C C . ALA B 1 113 ? 5.527 11.742 -0.129 1 98.88 113 ALA B C 1
ATOM 1876 O O . ALA B 1 113 ? 4.523 12.438 -0.307 1 98.88 113 ALA B O 1
ATOM 1877 N N . LYS B 1 114 ? 5.684 10.539 -0.656 1 98.88 114 LYS B N 1
ATOM 1878 C CA . LYS B 1 114 ? 4.633 9.898 -1.436 1 98.88 114 LYS B CA 1
ATOM 1879 C C . LYS B 1 114 ? 4.23 8.562 -0.816 1 98.88 114 LYS B C 1
ATOM 1881 O O . LYS B 1 114 ? 5.09 7.781 -0.394 1 98.88 114 LYS B O 1
ATOM 1886 N N . ASN B 1 115 ? 2.945 8.32 -0.774 1 98.94 115 ASN B N 1
ATOM 1887 C CA . ASN B 1 115 ? 2.352 7.156 -0.121 1 98.94 115 ASN B CA 1
ATOM 1888 C C . ASN B 1 115 ? 1.365 6.441 -1.039 1 98.94 115 ASN B C 1
ATOM 1890 O O . ASN B 1 115 ? 0.811 7.047 -1.957 1 98.94 115 ASN B O 1
ATOM 1894 N N . PHE B 1 116 ? 1.226 5.18 -0.816 1 98.94 116 PHE B N 1
ATOM 1895 C CA . PHE B 1 116 ? 0.098 4.422 -1.341 1 98.94 116 PHE B CA 1
ATOM 1896 C C . PHE B 1 116 ? -0.929 4.148 -0.248 1 98.94 116 PHE B C 1
ATOM 1898 O O . PHE B 1 116 ? -0.569 3.771 0.869 1 98.94 116 PHE B O 1
ATOM 1905 N N . PHE B 1 117 ? -2.193 4.414 -0.589 1 98.94 117 PHE B N 1
ATOM 1906 C CA . PHE B 1 117 ? -3.238 4.191 0.403 1 98.94 117 PHE B CA 1
ATOM 1907 C C . PHE B 1 117 ? -4.32 3.268 -0.146 1 98.94 117 PHE B C 1
ATOM 1909 O O . PHE B 1 117 ? -4.504 3.174 -1.361 1 98.94 117 PHE B O 1
ATOM 1916 N N . THR B 1 118 ? -4.957 2.557 0.712 1 98.81 118 THR B N 1
ATOM 1917 C CA . THR B 1 118 ? -6.258 1.93 0.5 1 98.81 118 THR B CA 1
ATOM 1918 C C . THR B 1 118 ? -7.258 2.385 1.56 1 98.81 118 THR B C 1
ATOM 1920 O O . THR B 1 118 ? -7.031 2.191 2.756 1 98.81 118 THR B O 1
ATOM 1923 N N . ALA B 1 119 ? -8.281 2.965 1.115 1 98.31 119 ALA B N 1
ATOM 1924 C CA . ALA B 1 119 ? -9.289 3.543 2 1 98.31 119 ALA B CA 1
ATOM 1925 C C . ALA B 1 119 ? -10.641 2.865 1.806 1 98.31 119 ALA B C 1
ATOM 1927 O O . ALA B 1 119 ? -11.039 2.574 0.675 1 98.31 119 ALA B O 1
ATOM 1928 N N . GLN B 1 120 ? -11.328 2.615 2.902 1 96.88 120 GLN B N 1
ATOM 1929 C CA . GLN B 1 120 ? -12.688 2.088 2.83 1 96.88 120 GLN B CA 1
ATOM 1930 C C . GLN B 1 120 ? -13.688 3.195 2.525 1 96.88 120 GLN B C 1
ATOM 1932 O O . GLN B 1 120 ? -14.531 3.523 3.363 1 96.88 120 GLN B O 1
ATOM 1937 N N . ARG B 1 121 ? -13.664 3.631 1.296 1 96.06 121 ARG B N 1
ATOM 1938 C CA . ARG B 1 121 ? -14.523 4.727 0.861 1 96.06 121 ARG B CA 1
ATOM 1939 C C . ARG B 1 121 ? -14.805 4.645 -0.635 1 96.06 121 ARG B C 1
ATOM 1941 O O . ARG B 1 121 ? -14.164 3.867 -1.349 1 96.06 121 ARG B O 1
ATOM 1948 N N . LYS B 1 122 ? -15.805 5.414 -1.037 1 93.44 122 LYS B N 1
ATOM 1949 C CA . LYS B 1 122 ? -16.094 5.527 -2.463 1 93.44 122 LYS B CA 1
ATOM 1950 C C . LYS B 1 122 ? -15.023 6.352 -3.178 1 93.44 122 LYS B C 1
ATOM 1952 O O . LYS B 1 122 ? -14.234 7.047 -2.535 1 93.44 122 LYS B O 1
ATOM 1957 N N . PRO B 1 123 ? -14.938 6.281 -4.48 1 91.19 123 PRO B N 1
ATOM 1958 C CA . PRO B 1 123 ? -13.938 7.047 -5.23 1 91.19 123 PRO B CA 1
ATOM 1959 C C . PRO B 1 123 ? -14.141 8.555 -5.109 1 91.19 123 PRO B C 1
ATOM 1961 O O . PRO B 1 123 ? -15.281 9.031 -5.047 1 91.19 123 PRO B O 1
ATOM 1964 N N . ASP B 1 124 ? -12.992 9.242 -5.086 1 85.12 124 ASP B N 1
ATOM 1965 C CA . ASP B 1 124 ? -12.945 10.703 -5.164 1 85.12 124 ASP B CA 1
ATOM 1966 C C . ASP B 1 124 ? -13.688 11.336 -3.99 1 85.12 124 ASP B C 1
ATOM 1968 O O . ASP B 1 124 ? -14.336 12.375 -4.145 1 85.12 124 ASP B O 1
ATOM 1972 N N . SER B 1 125 ? -13.695 10.648 -2.93 1 80.56 125 SER B N 1
ATOM 1973 C CA . SER B 1 125 ? -14.422 11.203 -1.787 1 80.56 125 SER B CA 1
ATOM 1974 C C . SER B 1 125 ? -13.461 11.664 -0.696 1 80.56 125 SER B C 1
ATOM 1976 O O . SER B 1 125 ? -13.867 11.883 0.445 1 80.56 125 SER B O 1
ATOM 1978 N N . ALA B 1 126 ? -12.258 11.82 -1.051 1 71.56 126 ALA B N 1
ATOM 1979 C CA . ALA B 1 126 ? -11.328 12.383 -0.076 1 71.56 126 ALA B CA 1
ATOM 1980 C C . ALA B 1 126 ? -11.609 13.859 0.171 1 71.56 126 ALA B C 1
ATOM 1982 O O . ALA B 1 126 ? -12.164 14.547 -0.696 1 71.56 126 ALA B O 1
#